Protein AF-A0AA88HGH3-F1 (afdb_monomer_lite)

Organism: Artemia franciscana (NCBI:txid6661)

Secondary structure (DSSP, 8-state):
-HHHHHHHHHHHHHHHHHHHHHHHHHHHHHHHHHHHHHHHHHHHHHHHHHHHHHHHHHHHHHHHHHHHHHHHHHHHHHHHHHH--------------THHHHHHHHHHHHHHHHHHHHHHHHHHHHHHHHHHHHHHHHHHHHHHHHHHHHHHHHHHHHHHHHTT--------------HHHHHHHHHHHHHHHHHHHHHHHHHHHHHHHHHHHHHHHHHHTT-------------------SHHHHHHHHHHHHHHHHHHHHHHHHHHHHHHHHHHHHHHHHHHHHHHHHHHHHHHHHHHHHHHHHHHHHHHHHHHHHHHHHHHHHHHHHHHHHHHHHHHHHHHHHHHHHHHHHHHH-

Structure (mmCIF, N/CA/C/O backbone):
data_AF-A0AA88HGH3-F1
#
_entry.id   AF-A0AA88HGH3-F1
#
loop_
_atom_site.group_PDB
_atom_site.id
_atom_site.type_symbol
_atom_site.label_atom_id
_atom_site.label_alt_id
_atom_site.label_comp_id
_atom_site.label_asym_id
_atom_site.label_entity_id
_atom_site.label_seq_id
_atom_site.pdbx_PDB_ins_code
_atom_site.Cartn_x
_atom_site.Cartn_y
_atom_site.Cartn_z
_atom_site.occupancy
_atom_site.B_iso_or_equiv
_atom_site.auth_seq_id
_atom_site.auth_comp_id
_atom_site.auth_asym_id
_atom_site.auth_atom_id
_atom_site.pdbx_PDB_model_num
ATOM 1 N N . MET A 1 1 ? 67.126 10.893 -28.748 1.00 54.34 1 MET A N 1
ATOM 2 C CA . MET A 1 1 ? 65.663 11.064 -28.894 1.00 54.34 1 MET A CA 1
ATOM 3 C C . MET A 1 1 ? 64.881 10.188 -27.914 1.00 54.34 1 MET A C 1
ATOM 5 O O . MET A 1 1 ? 64.062 10.739 -27.195 1.00 54.34 1 MET A O 1
ATOM 9 N N . LEU A 1 2 ? 65.251 8.915 -27.728 1.00 53.00 2 LEU A N 1
ATOM 10 C CA . LEU A 1 2 ? 64.599 7.964 -26.803 1.00 53.00 2 LEU A CA 1
ATOM 11 C C . LEU A 1 2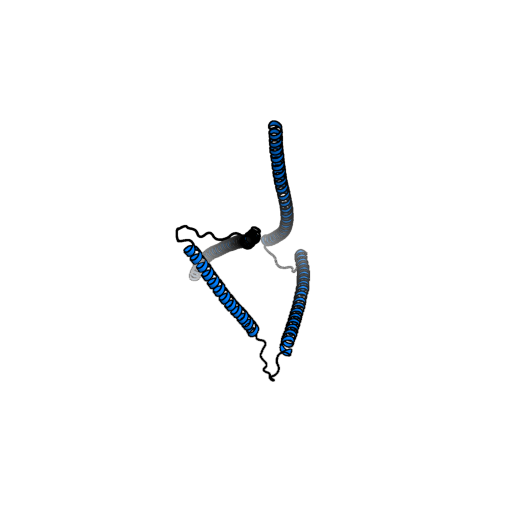 ? 64.383 8.443 -25.343 1.00 53.00 2 LEU A C 1
ATOM 13 O O . LEU A 1 2 ? 63.332 8.189 -24.767 1.00 53.00 2 LEU A O 1
ATOM 17 N N . ARG A 1 3 ? 65.318 9.192 -24.728 1.00 54.59 3 ARG A N 1
ATOM 18 C CA . ARG A 1 3 ? 65.113 9.735 -23.359 1.00 54.59 3 ARG A CA 1
ATOM 19 C C . ARG A 1 3 ? 64.040 10.829 -23.275 1.00 54.59 3 ARG A C 1
ATOM 21 O O . ARG A 1 3 ? 63.410 10.971 -22.234 1.00 54.59 3 ARG A O 1
ATOM 28 N N . LYS A 1 4 ? 63.833 11.610 -24.344 1.00 57.56 4 LYS A N 1
ATOM 29 C CA . LYS A 1 4 ? 62.786 12.648 -24.374 1.00 57.56 4 LYS A CA 1
ATOM 30 C C . LYS A 1 4 ? 61.399 12.027 -24.561 1.00 57.56 4 LYS A C 1
ATOM 32 O O . LYS A 1 4 ? 60.448 12.493 -23.947 1.00 57.56 4 LYS A O 1
ATOM 37 N N . GLU A 1 5 ? 61.302 10.948 -25.335 1.00 59.12 5 GLU A N 1
ATOM 38 C CA . GLU A 1 5 ? 60.056 10.188 -25.515 1.00 59.12 5 GLU A CA 1
ATOM 39 C C . GLU A 1 5 ? 59.654 9.436 -24.239 1.00 59.12 5 GLU A C 1
ATOM 41 O O . GLU A 1 5 ? 58.496 9.511 -23.837 1.00 59.12 5 GLU A O 1
ATOM 46 N N . GLY A 1 6 ? 60.610 8.814 -23.537 1.00 62.78 6 GLY A N 1
ATOM 47 C CA . GLY A 1 6 ? 60.357 8.168 -22.243 1.00 62.78 6 GLY A CA 1
ATOM 48 C C . GLY A 1 6 ? 59.871 9.138 -21.157 1.00 62.78 6 GLY A C 1
ATOM 49 O O . GLY A 1 6 ? 58.917 8.831 -20.446 1.00 62.78 6 GLY A O 1
ATOM 50 N N . ASN A 1 7 ? 60.454 10.341 -21.076 1.00 61.88 7 ASN A N 1
ATOM 51 C CA . ASN A 1 7 ? 60.003 11.372 -20.132 1.00 61.88 7 ASN A CA 1
ATOM 52 C C . ASN A 1 7 ? 58.615 11.936 -20.481 1.00 61.88 7 ASN A C 1
ATOM 54 O O . ASN A 1 7 ? 57.826 12.211 -19.580 1.00 61.88 7 ASN A O 1
ATOM 58 N N . ASN A 1 8 ? 58.283 12.079 -21.768 1.00 66.50 8 ASN A N 1
ATOM 59 C CA . ASN A 1 8 ? 56.942 12.497 -22.185 1.00 66.50 8 ASN A CA 1
ATOM 60 C C . ASN A 1 8 ? 55.885 11.424 -21.896 1.00 66.50 8 ASN A C 1
ATOM 62 O O . ASN A 1 8 ? 54.777 11.764 -21.485 1.00 66.50 8 ASN A O 1
ATOM 66 N N . ALA A 1 9 ? 56.216 10.142 -22.072 1.00 67.75 9 ALA A N 1
ATOM 67 C CA . ALA A 1 9 ? 55.319 9.040 -21.740 1.00 67.75 9 ALA A CA 1
ATOM 68 C C . ALA A 1 9 ? 55.066 8.944 -20.226 1.00 67.75 9 ALA A C 1
ATOM 70 O O . ALA A 1 9 ? 53.912 8.826 -19.820 1.00 67.75 9 ALA A O 1
ATOM 71 N N . LEU A 1 10 ? 56.109 9.075 -19.393 1.00 68.00 10 LEU A N 1
ATOM 72 C CA . LEU A 1 10 ? 55.963 9.102 -17.931 1.00 68.00 10 LEU A CA 1
ATOM 73 C C . LEU A 1 10 ? 55.082 10.272 -17.469 1.00 68.00 10 LEU A C 1
ATOM 75 O O . LEU A 1 10 ? 54.116 10.059 -16.742 1.00 68.00 10 LEU A O 1
ATOM 79 N N . ASN A 1 11 ? 55.348 11.486 -17.966 1.00 73.31 11 ASN A N 1
ATOM 80 C CA . ASN A 1 11 ? 54.539 12.662 -17.637 1.00 73.31 11 ASN A CA 1
ATOM 81 C C . ASN A 1 11 ? 53.078 12.500 -18.073 1.00 73.31 11 ASN A C 1
ATOM 83 O O . ASN A 1 11 ? 52.173 12.921 -17.362 1.00 73.31 11 ASN A O 1
ATOM 87 N N . ASN A 1 12 ? 52.822 11.878 -19.225 1.00 78.25 12 ASN A N 1
ATOM 88 C CA . ASN A 1 12 ? 51.460 11.635 -19.695 1.00 78.25 12 ASN A CA 1
ATOM 89 C C . ASN A 1 12 ? 50.739 10.595 -18.818 1.00 78.25 12 ASN A C 1
ATOM 91 O O . ASN A 1 12 ? 49.577 10.784 -18.465 1.00 78.25 12 ASN A O 1
ATOM 95 N N . ILE A 1 13 ? 51.436 9.537 -18.392 1.00 77.69 13 ILE A N 1
ATOM 96 C CA . ILE A 1 13 ? 50.899 8.538 -17.459 1.00 77.69 13 ILE A CA 1
ATOM 97 C C . ILE A 1 13 ? 50.539 9.185 -16.116 1.00 77.69 13 ILE A C 1
ATOM 99 O O . ILE A 1 13 ? 49.442 8.952 -15.610 1.00 77.69 13 ILE A O 1
ATOM 103 N N . ASP A 1 14 ? 51.407 10.025 -15.555 1.00 81.62 14 ASP A N 1
ATOM 104 C CA . ASP A 1 14 ? 51.139 10.683 -14.273 1.00 81.62 14 ASP A 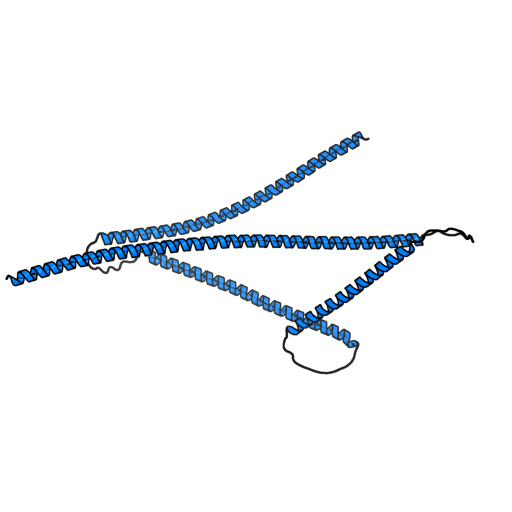CA 1
ATOM 105 C C . ASP A 1 14 ? 50.027 11.735 -14.386 1.00 81.62 14 ASP A C 1
ATOM 107 O O . ASP A 1 14 ? 49.144 11.794 -13.530 1.00 81.62 14 ASP A O 1
ATOM 111 N N . VAL A 1 15 ? 49.961 12.476 -15.496 1.00 86.12 15 VAL A N 1
ATOM 112 C CA . VAL A 1 15 ? 48.833 13.372 -15.799 1.00 86.12 15 VAL A CA 1
ATOM 113 C C . VAL A 1 15 ? 47.518 12.595 -15.937 1.00 86.12 15 VAL A C 1
ATOM 115 O O . VAL A 1 15 ? 46.489 13.044 -15.430 1.00 86.12 15 VAL A O 1
ATOM 118 N N . ASN A 1 16 ? 47.518 11.425 -16.579 1.00 87.62 16 ASN A N 1
ATOM 119 C CA . ASN A 1 16 ? 46.315 10.598 -16.719 1.00 87.62 16 ASN A CA 1
ATOM 120 C C . ASN A 1 16 ? 45.871 9.989 -15.383 1.00 87.62 16 ASN A C 1
ATOM 122 O O . ASN A 1 16 ? 44.673 9.962 -15.103 1.00 87.62 16 ASN A O 1
ATOM 126 N N . LYS A 1 17 ? 46.810 9.580 -14.519 1.00 89.81 17 LYS A N 1
ATOM 127 C CA . LYS A 1 17 ? 46.499 9.150 -13.145 1.00 89.81 17 LYS A CA 1
ATOM 128 C C . LYS A 1 17 ? 45.866 10.279 -12.335 1.00 89.81 17 LYS A C 1
ATOM 130 O O . LYS A 1 17 ? 44.842 10.058 -11.697 1.00 89.81 17 LYS A O 1
ATOM 135 N N . VAL A 1 18 ? 46.421 11.493 -12.403 1.00 90.56 18 VAL A N 1
ATOM 136 C CA . VAL A 1 18 ? 45.858 12.672 -11.723 1.00 90.56 18 VAL A CA 1
ATOM 137 C C . VAL A 1 18 ? 44.453 12.984 -12.240 1.00 90.56 18 VAL A C 1
ATOM 139 O O . VAL A 1 18 ? 43.549 13.215 -11.442 1.00 90.56 18 VAL A O 1
ATOM 142 N N . LYS A 1 19 ? 44.224 12.922 -13.556 1.00 92.12 19 LYS A N 1
ATOM 143 C CA . LYS A 1 19 ? 42.886 13.110 -14.143 1.00 92.12 19 LYS A CA 1
ATOM 144 C C . LYS A 1 19 ? 41.885 12.056 -13.670 1.00 92.12 19 LYS A C 1
ATOM 146 O O . LYS A 1 19 ? 40.772 12.420 -13.301 1.00 92.12 19 LYS A O 1
ATOM 151 N N . SER A 1 20 ? 42.275 10.780 -13.652 1.00 92.31 20 SER A N 1
ATOM 152 C CA . SER A 1 20 ? 41.433 9.696 -13.129 1.00 92.31 20 SER A CA 1
ATOM 153 C C . SER A 1 20 ? 41.099 9.917 -11.652 1.00 92.31 20 SER A C 1
ATOM 155 O O . SER A 1 20 ? 39.939 9.804 -11.266 1.00 92.31 20 SER A O 1
ATOM 157 N N . HIS A 1 21 ? 42.075 10.334 -10.842 1.00 91.75 21 HIS A N 1
ATOM 158 C CA . HIS A 1 21 ? 41.854 10.626 -9.428 1.00 91.75 21 HIS A CA 1
ATOM 159 C C . HIS A 1 21 ? 40.903 11.817 -9.220 1.00 91.75 21 HIS A C 1
ATOM 161 O O . HIS A 1 21 ? 39.980 11.735 -8.416 1.00 91.75 21 HIS A O 1
ATOM 167 N N . ILE A 1 22 ? 41.063 12.895 -9.999 1.00 93.25 22 ILE A N 1
ATOM 168 C CA . ILE A 1 22 ? 40.144 14.046 -9.994 1.00 93.25 22 ILE A CA 1
ATOM 169 C C . ILE A 1 22 ? 38.727 13.619 -10.394 1.00 93.25 22 ILE A C 1
ATOM 171 O O . ILE A 1 22 ? 37.759 14.094 -9.805 1.00 93.25 22 ILE A O 1
ATOM 175 N N . MET A 1 23 ? 38.588 12.730 -11.381 1.00 94.25 23 MET A N 1
ATOM 176 C CA . MET A 1 23 ? 37.286 12.222 -11.815 1.00 94.25 23 MET A CA 1
ATOM 177 C C . MET A 1 23 ? 36.597 11.420 -10.706 1.00 94.25 23 MET A C 1
ATOM 179 O O . MET A 1 23 ? 35.433 11.676 -10.419 1.00 94.25 23 MET A O 1
ATOM 183 N N . HIS A 1 24 ? 37.316 10.513 -10.037 1.00 95.62 24 HIS A N 1
ATOM 184 C CA . HIS A 1 24 ? 36.759 9.734 -8.926 1.00 95.62 24 HIS A CA 1
ATOM 185 C C . HIS A 1 24 ? 36.408 10.612 -7.719 1.00 95.62 24 HIS A C 1
ATOM 187 O O . HIS A 1 24 ? 35.365 10.413 -7.111 1.00 95.62 24 HIS A O 1
ATOM 193 N N . LEU A 1 25 ? 37.226 11.621 -7.397 1.00 94.94 25 LEU A N 1
ATOM 194 C CA . LEU A 1 25 ? 36.914 12.578 -6.329 1.00 94.94 25 LEU A CA 1
ATOM 195 C C . LEU A 1 25 ? 35.675 13.419 -6.649 1.00 94.94 25 LEU A C 1
ATOM 197 O O . LEU A 1 25 ? 34.875 13.684 -5.760 1.00 94.94 25 LEU A O 1
ATOM 201 N N . ARG A 1 26 ? 35.490 13.823 -7.913 1.00 95.62 26 ARG A N 1
ATOM 202 C CA . ARG A 1 26 ? 34.264 14.508 -8.350 1.00 95.62 26 ARG A CA 1
ATOM 203 C C . ARG A 1 26 ? 33.042 13.606 -8.247 1.00 95.62 26 ARG A C 1
ATOM 205 O O . ARG A 1 26 ? 32.006 14.081 -7.807 1.00 95.62 26 ARG A O 1
ATOM 212 N N . GLN A 1 27 ? 33.178 12.336 -8.622 1.00 95.31 27 GLN A N 1
ATOM 213 C CA . GLN A 1 27 ? 32.107 11.353 -8.489 1.00 95.31 27 GLN A CA 1
ATOM 214 C C . GLN A 1 27 ? 31.731 11.141 -7.016 1.00 95.31 27 GLN A C 1
ATOM 216 O O . GLN A 1 27 ? 30.563 11.255 -6.671 1.00 95.31 27 GLN A O 1
ATOM 221 N N . ALA A 1 28 ? 32.716 10.943 -6.136 1.00 94.06 28 ALA A N 1
ATOM 222 C CA . ALA A 1 28 ? 32.482 10.801 -4.700 1.00 94.06 28 ALA A CA 1
ATOM 223 C C . ALA A 1 28 ? 31.858 12.064 -4.078 1.00 94.06 28 ALA A C 1
ATOM 225 O O . ALA A 1 28 ? 30.975 11.961 -3.234 1.00 94.06 28 ALA A O 1
ATOM 226 N N . LEU A 1 29 ? 32.280 13.260 -4.511 1.00 96.25 29 LEU A N 1
ATOM 227 C CA . LEU A 1 29 ? 31.673 14.522 -4.078 1.00 96.25 29 LEU A CA 1
ATOM 228 C C . LEU A 1 29 ? 30.219 14.642 -4.552 1.00 96.25 29 LEU A C 1
ATOM 230 O O . LEU A 1 29 ? 29.374 15.108 -3.798 1.00 96.25 29 LEU A O 1
ATOM 234 N N . GLN A 1 30 ? 29.927 14.236 -5.789 1.00 96.62 30 GLN A N 1
ATOM 235 C CA . GLN A 1 30 ? 28.570 14.245 -6.329 1.00 96.62 30 GLN A CA 1
ATOM 236 C C . GLN A 1 30 ? 27.666 13.282 -5.550 1.00 96.62 30 GLN A C 1
ATOM 238 O O . GLN A 1 30 ? 26.587 13.673 -5.120 1.00 96.62 30 GLN A O 1
ATOM 243 N N . GLU A 1 31 ? 28.141 12.063 -5.291 1.00 95.44 31 GLU A N 1
ATOM 244 C CA . GLU A 1 31 ? 27.433 11.076 -4.469 1.00 95.44 31 GLU A CA 1
ATOM 245 C C . GLU A 1 31 ? 27.186 11.594 -3.044 1.00 95.44 31 GLU A C 1
ATOM 247 O O . GLU A 1 31 ? 26.088 11.438 -2.510 1.00 95.44 31 GLU A O 1
ATOM 252 N N . GLU A 1 32 ? 28.167 12.270 -2.435 1.00 94.69 32 GLU A N 1
ATOM 253 C CA . GLU A 1 32 ? 28.004 12.900 -1.120 1.00 94.69 32 GLU A CA 1
ATOM 254 C C . GLU A 1 32 ? 26.974 14.042 -1.154 1.00 94.69 32 GLU A C 1
ATOM 256 O O . GLU A 1 32 ? 26.155 14.168 -0.242 1.00 94.69 32 GLU A O 1
ATOM 261 N N . GLN A 1 33 ? 26.972 14.859 -2.211 1.00 95.25 33 GLN A N 1
ATOM 262 C CA . GLN A 1 33 ? 25.996 15.934 -2.397 1.00 95.25 33 GLN A CA 1
ATOM 263 C C . GLN A 1 33 ? 24.574 15.394 -2.565 1.00 95.25 33 GLN A C 1
ATOM 265 O O . GLN A 1 33 ? 23.649 15.909 -1.930 1.00 95.25 33 GLN A O 1
ATOM 270 N N . ASP A 1 34 ? 24.401 14.345 -3.366 1.00 95.50 34 ASP A N 1
ATOM 271 C CA . ASP A 1 34 ? 23.106 13.706 -3.598 1.00 95.50 34 ASP A CA 1
ATOM 272 C C . ASP A 1 34 ? 22.591 13.029 -2.318 1.00 95.50 34 ASP A C 1
ATOM 274 O O . ASP A 1 34 ? 21.429 13.208 -1.938 1.00 95.50 34 ASP A O 1
ATOM 278 N N . LEU A 1 35 ? 23.474 12.354 -1.573 1.00 97.00 35 LEU A N 1
ATOM 279 C CA . LEU A 1 35 ? 23.150 11.786 -0.264 1.00 97.00 35 LEU A CA 1
ATOM 280 C C . LEU A 1 35 ? 22.779 12.873 0.754 1.00 97.00 35 LEU A C 1
ATOM 282 O O . LEU A 1 35 ? 21.794 12.735 1.480 1.00 97.00 35 LEU A O 1
ATOM 286 N N . SER A 1 36 ? 23.532 13.975 0.800 1.00 94.19 36 SER A N 1
ATOM 287 C CA . SER A 1 36 ? 23.258 15.116 1.682 1.00 94.19 36 SER A CA 1
ATOM 288 C C . SER A 1 36 ? 21.894 15.739 1.384 1.00 94.19 36 SER A C 1
ATOM 290 O O . SER A 1 36 ? 21.153 16.098 2.304 1.00 94.19 36 SER A O 1
ATOM 292 N N . LYS A 1 37 ? 21.527 15.835 0.102 1.00 95.88 37 LYS A N 1
ATOM 293 C CA . LYS A 1 37 ? 20.215 16.320 -0.324 1.00 95.88 37 LYS A CA 1
ATOM 294 C C . LYS A 1 37 ? 19.097 15.373 0.115 1.00 95.88 37 LYS A C 1
ATOM 296 O O . LYS A 1 37 ? 18.155 15.830 0.757 1.00 95.88 37 LYS A O 1
ATOM 301 N N . SER A 1 38 ? 19.244 14.071 -0.134 1.00 94.25 38 SER A N 1
ATOM 302 C CA . SER A 1 38 ? 18.270 13.058 0.294 1.00 94.25 38 SER A CA 1
ATOM 303 C C . SER A 1 38 ? 18.087 13.035 1.819 1.00 94.25 38 SER A C 1
ATOM 305 O O . SER A 1 38 ? 16.964 12.979 2.321 1.00 94.25 38 SER A O 1
ATOM 307 N N . LEU A 1 39 ? 19.177 13.165 2.585 1.00 93.00 39 LEU A N 1
ATOM 308 C CA . LEU A 1 39 ? 19.115 13.259 4.045 1.00 93.00 39 LEU A CA 1
ATOM 309 C C . LEU A 1 39 ? 18.364 14.508 4.515 1.00 93.00 39 LEU A C 1
ATOM 311 O O . LEU A 1 39 ? 17.586 14.417 5.463 1.00 93.00 39 LEU A O 1
ATOM 315 N N . LYS A 1 40 ? 18.562 15.661 3.866 1.00 96.25 40 LYS A N 1
ATOM 316 C CA . LYS A 1 40 ? 17.818 16.889 4.190 1.00 96.25 40 LYS A CA 1
ATOM 317 C C . LYS A 1 40 ? 16.323 16.733 3.928 1.00 96.25 40 LYS A C 1
ATOM 319 O O . LYS A 1 40 ? 15.535 17.097 4.794 1.00 96.25 40 LYS A O 1
ATOM 324 N N . GLU A 1 41 ? 15.948 16.152 2.792 1.00 96.00 41 GLU A N 1
ATOM 325 C CA . GLU A 1 41 ? 14.546 15.879 2.450 1.00 96.00 41 GLU A CA 1
ATOM 326 C C . GLU A 1 41 ? 13.900 14.940 3.486 1.00 96.00 41 GLU A C 1
ATOM 328 O O . GLU A 1 41 ? 12.858 15.266 4.053 1.00 96.00 41 GLU A O 1
ATOM 333 N N . ASN A 1 42 ? 14.570 13.843 3.857 1.00 93.94 42 ASN A N 1
ATOM 334 C CA . ASN A 1 42 ? 14.081 12.930 4.897 1.00 93.94 42 ASN A CA 1
ATOM 335 C C . ASN A 1 42 ? 13.958 13.626 6.269 1.00 93.94 42 ASN A C 1
ATOM 337 O O . ASN A 1 42 ? 12.987 13.422 6.995 1.00 93.94 42 ASN A O 1
ATOM 341 N N . VAL A 1 43 ? 14.904 14.497 6.638 1.00 93.56 43 VAL A N 1
ATOM 342 C CA . VAL A 1 43 ? 14.802 15.299 7.871 1.00 93.56 43 VAL A CA 1
ATOM 343 C C . VAL A 1 43 ? 13.579 16.221 7.832 1.00 93.56 43 VAL A C 1
ATOM 345 O O . VAL A 1 43 ? 12.863 16.323 8.831 1.00 93.56 43 VAL A O 1
ATOM 348 N N . GLU A 1 44 ? 13.297 16.873 6.704 1.00 96.50 44 GLU A N 1
ATOM 349 C CA . GLU A 1 44 ? 12.098 17.702 6.541 1.00 96.50 44 GLU A CA 1
ATOM 350 C C . GLU A 1 44 ? 10.807 16.882 6.658 1.00 96.50 44 GLU A C 1
ATOM 352 O O . GLU A 1 44 ? 9.897 17.280 7.392 1.00 96.50 44 GLU A O 1
ATOM 357 N N . GLU A 1 45 ? 10.740 15.708 6.032 1.00 94.00 45 GLU A N 1
ATOM 358 C CA . GLU A 1 45 ? 9.598 14.796 6.150 1.00 94.00 45 GLU A CA 1
ATOM 359 C C . GLU A 1 45 ? 9.367 14.340 7.595 1.00 94.00 45 GLU A C 1
ATOM 361 O O . GLU A 1 45 ? 8.242 14.400 8.107 1.00 94.00 45 GLU A O 1
ATOM 366 N N . LYS A 1 46 ? 10.431 13.936 8.302 1.00 93.38 46 LYS A N 1
ATOM 367 C CA . LYS A 1 46 ? 10.346 13.551 9.719 1.00 93.38 46 LYS A CA 1
ATOM 368 C C . LYS A 1 46 ? 9.901 14.721 10.590 1.00 93.38 46 LYS A C 1
ATOM 370 O O . LYS A 1 46 ? 9.060 14.528 11.466 1.00 93.38 46 LYS A O 1
ATOM 375 N N . ASN A 1 47 ? 10.377 15.936 10.319 1.00 95.25 47 ASN A N 1
ATOM 376 C CA . ASN A 1 47 ? 9.922 17.139 11.017 1.00 95.25 47 ASN A CA 1
ATOM 377 C C . ASN A 1 47 ? 8.423 17.401 10.803 1.00 95.25 47 ASN A C 1
ATOM 379 O O . ASN A 1 47 ? 7.727 17.787 11.743 1.00 95.25 47 ASN A O 1
ATOM 383 N N . GLN A 1 48 ? 7.895 17.172 9.599 1.00 92.25 48 GLN A N 1
ATOM 384 C CA . GLN A 1 48 ? 6.456 17.278 9.344 1.00 92.25 48 GLN A CA 1
ATOM 385 C C . GLN A 1 48 ? 5.659 16.193 10.076 1.00 92.25 48 GLN A C 1
ATOM 387 O O . GLN A 1 48 ? 4.589 16.478 10.614 1.00 92.25 48 GLN A O 1
ATOM 392 N N . MET A 1 49 ? 6.175 14.962 10.121 1.00 93.56 49 MET A N 1
ATOM 393 C CA . MET A 1 49 ? 5.538 13.864 10.850 1.00 93.56 49 MET A CA 1
ATOM 394 C C . MET A 1 49 ? 5.485 14.145 12.357 1.00 93.56 49 MET A C 1
ATOM 396 O O . MET A 1 49 ? 4.436 13.976 12.972 1.00 93.56 49 MET A O 1
ATOM 400 N N . ILE A 1 50 ? 6.577 14.649 12.940 1.00 93.44 50 ILE A N 1
ATOM 401 C CA . ILE A 1 50 ? 6.630 15.048 14.354 1.00 93.44 50 ILE A CA 1
ATOM 402 C C . ILE A 1 50 ? 5.563 16.104 14.659 1.00 93.44 50 ILE A C 1
ATOM 404 O O . ILE A 1 50 ? 4.860 15.986 15.658 1.00 93.44 50 ILE A O 1
ATOM 408 N N . ARG A 1 51 ? 5.382 17.106 13.787 1.00 95.81 51 ARG A N 1
ATOM 409 C CA . ARG A 1 51 ? 4.339 18.131 13.976 1.00 95.81 51 ARG A CA 1
ATOM 410 C C . ARG A 1 51 ? 2.928 17.540 13.968 1.00 95.81 51 ARG A C 1
ATOM 412 O O . ARG A 1 51 ? 2.104 17.980 14.761 1.00 95.81 51 ARG A O 1
ATOM 419 N N . ARG A 1 52 ? 2.655 16.550 13.111 1.00 92.38 52 ARG A N 1
ATOM 420 C CA . ARG A 1 52 ? 1.360 15.849 13.082 1.00 92.38 52 ARG A CA 1
ATOM 421 C C . ARG A 1 52 ? 1.119 15.054 14.365 1.00 92.38 52 ARG A C 1
ATOM 423 O O . ARG A 1 52 ? 0.086 15.234 14.997 1.00 92.38 52 ARG A O 1
ATOM 430 N N . ILE A 1 53 ? 2.102 14.262 14.798 1.00 88.69 53 ILE A N 1
ATOM 431 C CA . ILE A 1 53 ? 2.009 13.484 16.045 1.00 88.69 53 ILE A CA 1
ATOM 432 C C . ILE A 1 53 ? 1.830 14.409 17.255 1.00 88.69 53 ILE A C 1
ATOM 434 O O . ILE A 1 53 ? 1.038 14.109 18.141 1.00 88.69 53 ILE A O 1
ATOM 438 N N . GLN A 1 54 ? 2.517 15.554 17.289 1.00 90.25 54 GLN A N 1
ATOM 439 C CA . GLN A 1 54 ? 2.353 16.537 18.360 1.00 90.25 54 GLN A CA 1
ATOM 440 C C . GLN A 1 54 ? 0.911 17.062 18.429 1.00 90.25 54 GLN A C 1
ATOM 442 O O . GLN A 1 54 ? 0.344 17.133 19.513 1.00 90.25 54 GLN A O 1
ATOM 447 N N . GLN A 1 55 ? 0.293 17.366 17.284 1.00 91.75 55 GLN A N 1
ATOM 448 C CA . GLN A 1 55 ? -1.108 17.801 17.236 1.00 91.75 55 GLN A CA 1
ATOM 449 C C . GLN A 1 55 ? -2.073 16.708 17.718 1.00 91.75 55 GLN A C 1
ATOM 451 O O . GLN A 1 55 ? -3.021 17.001 18.447 1.00 91.75 55 GLN A O 1
ATOM 456 N N . GLU A 1 56 ? -1.831 15.449 17.347 1.00 91.25 56 GLU A N 1
ATOM 457 C CA . GLU A 1 56 ? -2.615 14.310 17.839 1.00 91.25 56 GLU A CA 1
ATOM 458 C C . GLU A 1 56 ? -2.451 14.125 19.351 1.00 91.25 56 GLU A C 1
ATOM 460 O O . GLU A 1 56 ? -3.439 13.935 20.062 1.00 91.25 56 GLU A O 1
ATOM 465 N N . MET A 1 57 ? -1.224 14.244 19.862 1.00 92.06 57 MET A N 1
ATOM 466 C CA . MET A 1 57 ? -0.936 14.176 21.292 1.00 92.06 57 MET A CA 1
ATOM 467 C C . MET A 1 57 ? -1.641 15.298 22.057 1.00 92.06 57 MET A C 1
ATOM 469 O O . MET A 1 57 ? -2.284 15.016 23.065 1.00 92.06 57 MET A O 1
ATOM 473 N N . ASP A 1 58 ? -1.590 16.538 21.566 1.00 91.06 58 ASP A N 1
ATOM 474 C CA . ASP A 1 58 ? -2.271 17.680 22.185 1.00 91.06 58 ASP A CA 1
ATOM 475 C C . ASP A 1 58 ? -3.801 17.467 22.204 1.00 91.06 58 ASP A C 1
ATOM 477 O O . ASP A 1 58 ? -4.465 17.732 23.211 1.00 91.06 58 ASP A O 1
ATOM 481 N N . SER A 1 59 ? -4.367 16.906 21.127 1.00 91.06 59 SER A N 1
ATOM 482 C CA . SER A 1 59 ? -5.794 16.556 21.038 1.00 91.06 59 SER A CA 1
ATOM 483 C C . SER A 1 59 ? -6.195 15.457 22.032 1.00 91.06 59 SER A C 1
ATOM 485 O O . SER A 1 59 ? -7.196 15.580 22.747 1.00 91.06 59 SER A O 1
ATOM 487 N N . LEU A 1 60 ? -5.398 14.389 22.124 1.00 88.19 60 LEU A N 1
ATOM 488 C CA . LEU A 1 60 ? -5.622 13.305 23.080 1.00 88.19 60 LEU A CA 1
ATOM 489 C C . LEU A 1 60 ? -5.441 13.780 24.523 1.00 88.19 60 LEU A C 1
ATOM 491 O O . LEU A 1 60 ? -6.234 13.414 25.391 1.00 88.19 60 LEU A O 1
ATOM 495 N N . GLN A 1 61 ? -4.446 14.629 24.784 1.00 89.69 61 GLN A N 1
ATOM 496 C CA . GLN A 1 61 ? -4.215 15.227 26.094 1.00 89.69 61 GLN A CA 1
ATOM 497 C C . GLN A 1 61 ? -5.422 16.059 26.529 1.00 89.69 61 GLN A C 1
ATOM 499 O O . GLN A 1 61 ? -5.876 15.923 27.665 1.00 89.69 61 GLN A O 1
ATOM 504 N N . PHE A 1 62 ? -5.990 16.858 25.625 1.00 92.12 62 PHE A N 1
ATOM 505 C CA . PHE A 1 62 ? -7.204 17.620 25.899 1.00 92.12 62 PHE A CA 1
ATOM 506 C C . PHE A 1 62 ? -8.393 16.708 26.239 1.00 92.12 62 PHE A C 1
ATOM 508 O O . PHE A 1 62 ? -9.060 16.914 27.255 1.00 92.12 62 PHE A O 1
ATOM 515 N N . ARG A 1 63 ? -8.621 15.642 25.461 1.00 91.81 63 ARG A N 1
ATOM 516 C CA . ARG A 1 63 ? -9.690 14.666 25.736 1.00 91.81 63 ARG A CA 1
ATOM 517 C C . ARG A 1 63 ? -9.498 13.963 27.081 1.00 91.81 63 ARG A C 1
ATOM 519 O O . ARG A 1 63 ? -10.449 13.825 27.848 1.00 91.81 63 ARG A O 1
ATOM 526 N N . ASN A 1 64 ? -8.272 13.557 27.395 1.00 89.31 64 ASN A N 1
ATOM 527 C CA . ASN A 1 64 ? -7.952 12.926 28.673 1.00 89.31 64 ASN A CA 1
ATOM 528 C C . ASN A 1 64 ? -8.170 13.882 29.850 1.00 89.31 64 ASN A C 1
ATOM 530 O O . ASN A 1 64 ? -8.724 13.468 30.865 1.00 89.31 64 ASN A O 1
ATOM 534 N N . GLN A 1 65 ? -7.813 15.164 29.713 1.00 89.25 65 GLN A N 1
ATOM 535 C CA . GLN A 1 65 ? -8.109 16.179 30.730 1.00 89.25 65 GLN A CA 1
ATOM 536 C C . GLN A 1 65 ? -9.618 16.359 30.946 1.00 89.25 65 GLN A C 1
ATOM 538 O O . GLN A 1 65 ? -10.061 16.503 32.085 1.00 89.25 65 GLN A O 1
ATOM 543 N N . GLN A 1 66 ? -10.426 16.325 29.883 1.00 88.56 66 GLN A N 1
ATOM 544 C CA . GLN A 1 66 ? -11.885 16.385 30.012 1.00 88.56 66 GLN A CA 1
ATOM 545 C C . GLN A 1 66 ? -12.455 15.158 30.729 1.00 88.56 66 GLN A C 1
ATOM 547 O O . GLN A 1 66 ? -13.261 15.302 31.649 1.00 88.56 66 GLN A O 1
ATOM 552 N N . LEU A 1 67 ? -12.022 13.956 30.338 1.00 88.25 67 LEU A N 1
ATOM 553 C CA . LEU A 1 67 ? -12.445 12.712 30.982 1.00 88.25 67 LEU A CA 1
ATOM 554 C C . LEU A 1 67 ? -12.060 12.695 32.461 1.00 88.25 67 LEU A C 1
ATOM 556 O O . LEU A 1 67 ? -12.888 12.336 33.291 1.00 88.25 67 LEU A O 1
ATOM 560 N N . MET A 1 68 ? -10.849 13.146 32.796 1.00 88.62 68 MET A N 1
ATOM 561 C CA . MET A 1 68 ? -10.385 13.280 34.176 1.00 88.62 68 MET A CA 1
ATOM 562 C C . MET A 1 68 ? -11.320 14.179 34.989 1.00 88.62 68 MET A C 1
ATOM 564 O O . MET A 1 68 ? -11.841 13.734 36.006 1.00 88.62 68 MET A O 1
ATOM 568 N N . LYS A 1 69 ? -11.638 15.381 34.492 1.00 93.00 69 LYS A N 1
ATOM 569 C CA . LYS A 1 69 ? -12.589 16.290 35.157 1.00 93.00 69 LYS A CA 1
ATOM 570 C C . LYS A 1 69 ? -13.981 15.676 35.319 1.00 93.00 69 LYS A C 1
ATOM 572 O O . LYS A 1 69 ? -14.627 15.870 36.345 1.00 93.00 69 LYS A O 1
ATOM 577 N N . ARG A 1 70 ? -14.461 14.924 34.322 1.00 92.81 70 ARG A N 1
ATOM 578 C CA . ARG A 1 70 ? -15.759 14.234 34.404 1.00 92.81 70 ARG A CA 1
ATOM 579 C C . ARG A 1 70 ? -15.744 13.117 35.446 1.00 92.81 70 ARG A C 1
ATOM 581 O O . ARG A 1 70 ? -16.715 12.968 36.181 1.00 92.81 70 ARG A O 1
ATOM 588 N N . VAL A 1 71 ? -14.659 12.351 35.522 1.00 88.12 71 VAL A N 1
ATOM 589 C CA . VAL A 1 71 ? -14.474 11.312 36.541 1.00 88.12 71 VAL A CA 1
ATOM 590 C C . VAL A 1 71 ? -14.393 11.935 37.933 1.00 88.12 71 VAL A C 1
ATOM 592 O O . VAL A 1 71 ? -15.094 11.468 38.823 1.00 88.12 71 VAL A O 1
ATOM 595 N N . GLU A 1 72 ? -13.626 13.012 38.113 1.00 86.56 72 GLU A N 1
ATOM 596 C CA . GLU A 1 72 ? -13.552 13.758 39.378 1.00 86.56 72 GLU A CA 1
ATOM 597 C C . GLU A 1 72 ? -14.934 14.249 39.826 1.00 86.56 72 GLU A C 1
ATOM 599 O O . GLU A 1 72 ? -15.308 14.092 40.989 1.00 86.56 72 GLU A O 1
ATOM 604 N N . PHE A 1 73 ? -15.727 14.786 38.896 1.00 89.25 73 PHE A N 1
ATOM 605 C CA . PHE A 1 73 ? -17.092 15.218 39.181 1.00 89.25 73 PHE A CA 1
ATOM 606 C C . PHE A 1 73 ? -17.993 14.051 39.614 1.00 89.25 73 PHE A C 1
ATOM 608 O O . PHE A 1 73 ? -18.639 14.130 40.657 1.00 89.25 73 PHE A O 1
ATOM 615 N N . LEU A 1 74 ? -18.004 12.951 38.853 1.00 85.94 74 LEU A N 1
ATOM 616 C CA . LEU A 1 74 ? -18.813 11.767 39.169 1.00 85.94 74 LEU A CA 1
ATOM 617 C C . LEU A 1 74 ? -18.401 11.128 40.501 1.00 85.94 74 LEU A C 1
ATOM 619 O O . LEU A 1 74 ? -19.252 10.681 41.266 1.00 85.94 74 LEU A O 1
ATOM 623 N N . GLN A 1 75 ? -17.103 11.112 40.805 1.00 80.19 75 GLN A N 1
ATOM 624 C CA . GLN A 1 75 ? -16.591 10.659 42.096 1.00 80.19 75 GLN A CA 1
ATOM 625 C C . GLN A 1 75 ? -17.071 11.562 43.237 1.00 80.19 75 GLN A C 1
ATOM 627 O O . GLN A 1 75 ? -17.470 11.048 44.279 1.00 80.19 75 GLN A O 1
ATOM 632 N N . ALA A 1 76 ? -17.086 12.885 43.045 1.00 83.00 76 ALA A N 1
ATOM 633 C CA . ALA A 1 76 ? -17.601 13.829 44.036 1.00 83.00 76 ALA A CA 1
ATOM 634 C C . ALA A 1 76 ? -19.117 13.682 44.269 1.00 83.00 76 ALA A C 1
ATOM 636 O O . ALA A 1 76 ? -19.582 13.850 45.397 1.00 83.00 76 ALA A O 1
ATOM 637 N N . GLU A 1 77 ? -19.886 13.354 43.229 1.00 85.88 77 GLU A N 1
ATOM 638 C CA . GLU A 1 77 ? -21.327 13.087 43.315 1.00 85.88 77 GLU A CA 1
ATOM 639 C C . GLU A 1 77 ? -21.609 11.778 44.074 1.00 85.88 77 GLU A C 1
ATOM 641 O O . GLU A 1 77 ? -22.344 11.781 45.062 1.00 85.88 77 GLU A O 1
ATOM 646 N N . LEU A 1 78 ? -20.896 10.697 43.738 1.00 75.06 78 LEU A N 1
ATOM 647 C CA . LEU A 1 78 ? -20.931 9.430 44.483 1.00 75.06 78 LEU A CA 1
ATOM 648 C C . LEU A 1 78 ? -20.527 9.592 45.960 1.00 75.06 78 LEU A C 1
ATOM 650 O O . LEU A 1 78 ? -21.095 8.945 46.842 1.00 75.06 78 LEU A O 1
ATOM 654 N N . PHE A 1 79 ? -19.565 10.465 46.268 1.00 73.94 79 PHE A N 1
ATOM 655 C CA . PHE A 1 79 ? -19.158 10.733 47.653 1.00 73.94 79 PHE A CA 1
ATOM 656 C C . PHE A 1 79 ? -20.230 11.484 48.461 1.00 73.94 79 PHE A C 1
ATOM 658 O O . PHE A 1 79 ? -20.305 11.333 49.682 1.00 73.94 79 PHE A O 1
ATOM 665 N N . LYS A 1 80 ? -21.077 12.289 47.805 1.00 70.50 80 LYS A N 1
ATOM 666 C CA . LYS A 1 80 ? -22.217 12.953 48.457 1.00 70.50 80 LYS A CA 1
ATOM 667 C C . LYS A 1 80 ? -23.350 11.970 48.742 1.00 70.50 80 LYS A C 1
ATOM 669 O O . LYS A 1 80 ? -23.942 12.039 49.821 1.00 70.50 80 LYS A O 1
ATOM 674 N N . ASP A 1 81 ? -23.592 11.028 47.838 1.00 58.53 81 ASP A N 1
ATOM 675 C CA . ASP A 1 81 ? -24.635 10.010 48.004 1.00 58.53 81 ASP A CA 1
ATOM 676 C C . ASP A 1 81 ? -24.258 8.933 49.033 1.00 58.53 81 ASP A C 1
ATOM 678 O O . ASP A 1 81 ? -25.125 8.423 49.741 1.00 58.53 81 ASP A O 1
ATOM 682 N N . THR A 1 82 ? -22.968 8.626 49.208 1.00 58.12 82 THR A N 1
ATOM 683 C CA . THR A 1 82 ? -22.519 7.655 50.228 1.00 58.12 82 THR A CA 1
ATOM 684 C C . THR A 1 82 ? -22.495 8.221 51.655 1.00 58.12 82 THR A C 1
ATOM 686 O O . THR A 1 82 ? -22.655 7.459 52.606 1.00 58.12 82 THR A O 1
ATOM 689 N N . ASN A 1 83 ? -22.372 9.545 51.826 1.00 52.09 83 ASN A N 1
ATOM 690 C CA . ASN A 1 83 ? -22.363 10.207 53.140 1.00 52.09 83 ASN A CA 1
ATOM 691 C C . ASN A 1 83 ? -23.710 10.822 53.566 1.00 52.09 83 ASN A C 1
ATOM 693 O O . ASN A 1 83 ? -23.811 11.340 54.679 1.00 52.09 83 ASN A O 1
ATOM 697 N N . SER A 1 84 ? -24.755 10.766 52.734 1.00 46.97 84 SER A N 1
ATOM 698 C CA . SER A 1 84 ? -26.079 11.312 53.064 1.00 46.97 84 SER A CA 1
ATOM 699 C C . SER A 1 84 ? -27.163 10.232 53.102 1.00 46.97 84 SER A C 1
ATOM 701 O O . SER A 1 84 ? -28.077 10.156 52.284 1.00 46.97 84 SER A O 1
ATOM 703 N N . GLY A 1 85 ? -27.104 9.406 54.147 1.00 46.62 85 GLY A N 1
ATOM 704 C CA . GLY A 1 85 ? -28.256 8.626 54.582 1.00 46.62 85 GLY A CA 1
ATOM 705 C C . GLY A 1 85 ? -29.394 9.546 55.041 1.00 46.62 85 GLY A C 1
ATOM 706 O O . GLY A 1 85 ? -29.432 9.958 56.195 1.00 46.62 85 GLY A O 1
ATOM 707 N N . GLY A 1 86 ? -30.339 9.825 54.139 1.00 47.41 86 GLY A N 1
ATOM 708 C CA . GLY A 1 86 ? -31.684 10.306 54.459 1.00 47.41 86 GLY A CA 1
ATOM 709 C C . GLY A 1 86 ? -31.965 11.783 54.163 1.00 47.41 86 GLY A C 1
ATOM 710 O O . GLY A 1 86 ? -31.574 12.674 54.906 1.00 47.41 86 GLY A O 1
ATOM 711 N N . SER A 1 87 ? -32.776 12.053 53.139 1.00 36.53 87 SER A N 1
ATOM 712 C CA . SER A 1 87 ? -34.115 12.653 53.286 1.00 36.53 87 SER A CA 1
ATOM 713 C C . SER A 1 87 ? -34.665 13.177 51.953 1.00 36.53 87 SER A C 1
ATOM 715 O O . SER A 1 87 ? -33.959 13.518 51.011 1.00 36.53 87 SER A O 1
ATOM 717 N N . THR A 1 88 ? -35.987 13.176 51.899 1.00 41.44 88 THR A N 1
ATOM 718 C CA . THR A 1 88 ? -36.878 13.394 50.765 1.00 41.44 88 THR A CA 1
ATOM 719 C C . THR A 1 88 ? -36.920 14.841 50.241 1.00 41.44 88 THR A C 1
ATOM 721 O O . THR A 1 88 ? -37.062 15.776 51.019 1.00 41.44 88 THR A O 1
ATOM 724 N N . LYS A 1 89 ? -36.984 14.964 48.902 1.00 52.19 89 LYS A N 1
ATOM 725 C CA . LYS A 1 89 ? -37.524 16.061 48.057 1.00 52.19 89 LYS A CA 1
ATOM 726 C C . LYS A 1 89 ? -37.009 17.494 48.276 1.00 52.19 89 LYS A C 1
ATOM 728 O O . LYS A 1 89 ? -37.428 18.182 49.200 1.00 52.19 89 LYS A O 1
ATOM 733 N N . LYS A 1 90 ? -36.400 18.035 47.214 1.00 35.25 90 LYS A N 1
ATOM 734 C CA . LYS A 1 90 ? -36.784 19.330 46.626 1.00 35.25 90 LYS A CA 1
ATOM 735 C C . LYS A 1 90 ? -36.455 19.338 45.136 1.00 35.25 90 LYS A C 1
ATOM 737 O O . LYS A 1 90 ? -35.310 19.164 44.745 1.00 35.25 90 LYS A O 1
ATOM 742 N N . THR A 1 91 ? -37.487 19.547 44.325 1.00 44.34 91 THR A N 1
ATOM 743 C CA . THR A 1 91 ? -37.381 20.011 42.944 1.00 44.34 91 THR A CA 1
ATOM 744 C C . THR A 1 91 ? -36.604 21.321 42.973 1.00 44.34 91 THR A C 1
ATOM 746 O O . THR A 1 91 ? -37.126 22.342 43.418 1.00 44.34 91 THR A O 1
ATOM 749 N N . GLN A 1 92 ? -35.341 21.278 42.575 1.00 42.44 92 GLN A N 1
ATOM 750 C CA . GLN A 1 92 ? -34.534 22.464 42.365 1.00 42.44 92 GLN A CA 1
ATOM 751 C C . GLN A 1 92 ? -34.146 22.431 40.895 1.00 42.44 92 GLN A C 1
ATOM 753 O O . GLN A 1 92 ? -33.400 21.559 40.458 1.00 42.44 92 GLN A O 1
ATOM 758 N N . THR A 1 93 ? -34.756 23.332 40.130 1.00 44.00 93 THR A N 1
ATOM 759 C CA . THR A 1 93 ? -34.288 23.738 38.809 1.00 44.00 93 THR A CA 1
ATOM 760 C C . THR A 1 93 ? -32.850 24.207 38.992 1.00 44.00 93 THR A C 1
ATOM 762 O O . THR A 1 93 ? -32.609 25.325 39.437 1.00 44.00 93 THR A O 1
ATOM 765 N N . LEU A 1 94 ? -31.909 23.294 38.783 1.00 40.03 94 LEU A N 1
ATOM 766 C CA . LEU A 1 94 ? -30.485 23.566 38.771 1.00 40.03 94 LEU A CA 1
ATOM 767 C C . LEU A 1 94 ? -30.124 23.739 37.306 1.00 40.03 94 LEU A C 1
ATOM 769 O O . LEU A 1 94 ? -30.241 22.805 36.514 1.00 40.03 94 LEU A O 1
ATOM 773 N N . GLU A 1 95 ? -29.773 24.971 36.957 1.00 45.12 95 GLU A N 1
ATOM 774 C CA . GLU A 1 95 ? -29.076 25.292 35.721 1.00 45.12 95 GLU A CA 1
ATOM 775 C C . GLU A 1 95 ? -27.911 24.308 35.577 1.00 45.12 95 GLU A C 1
ATOM 777 O O . GLU A 1 95 ? -27.026 24.225 36.435 1.00 45.12 95 GLU A O 1
ATOM 782 N N . PHE A 1 96 ? -27.988 23.479 34.536 1.00 43.28 96 PHE A N 1
ATOM 783 C CA . PHE A 1 96 ? -26.922 22.556 34.187 1.00 43.28 96 PHE A CA 1
ATOM 784 C C . PHE A 1 96 ? -25.674 23.386 33.861 1.00 43.28 96 PHE A C 1
ATOM 786 O O . PHE A 1 96 ? -25.787 24.346 33.100 1.00 43.28 96 PHE A O 1
ATOM 793 N N . PRO A 1 97 ? -24.494 23.048 34.406 1.00 50.25 97 PRO A N 1
ATOM 794 C CA . PRO A 1 97 ? -23.269 23.753 34.066 1.00 50.25 97 PRO A CA 1
ATOM 795 C C . PRO A 1 97 ? -23.008 23.669 32.558 1.00 50.25 97 PRO A C 1
ATOM 797 O O . PRO A 1 97 ? -23.012 22.566 32.006 1.00 50.25 97 PRO A O 1
ATOM 800 N N . ASP A 1 98 ? -22.749 24.835 31.963 1.00 56.75 98 ASP A N 1
ATOM 801 C CA . ASP A 1 98 ? -22.309 25.213 30.601 1.00 56.75 98 ASP A CA 1
ATOM 802 C C . ASP A 1 98 ? -21.599 24.146 29.742 1.00 56.75 98 ASP A C 1
ATOM 804 O O . ASP A 1 98 ? -21.601 24.221 28.528 1.00 56.75 98 ASP A O 1
ATOM 808 N N . VAL A 1 99 ? -21.014 23.106 30.330 1.00 58.31 99 VAL A N 1
ATOM 809 C CA . VAL A 1 99 ? -20.193 22.090 29.658 1.00 58.31 99 VAL A CA 1
ATOM 810 C C . VAL A 1 99 ? -20.988 21.218 28.682 1.00 58.31 99 VAL A C 1
ATOM 812 O O . VAL A 1 99 ? -20.464 20.852 27.634 1.00 58.31 99 VAL A O 1
ATOM 815 N N . ILE A 1 100 ? -22.243 20.868 28.992 1.00 61.31 100 ILE A N 1
ATOM 816 C CA . ILE A 1 100 ? -23.078 20.077 28.065 1.00 61.31 100 ILE A CA 1
ATOM 817 C C . ILE A 1 100 ? -23.577 20.962 26.922 1.00 61.31 100 ILE A C 1
ATOM 819 O O . ILE A 1 100 ? -23.662 20.505 25.783 1.00 61.31 100 ILE A O 1
ATOM 823 N N . GLU A 1 101 ? -23.894 22.224 27.217 1.00 69.12 101 GLU A N 1
ATOM 824 C CA . GLU A 1 101 ? -24.328 23.175 26.200 1.00 69.12 101 GLU A CA 1
ATOM 825 C C . GLU A 1 101 ? -23.162 23.572 25.287 1.00 69.12 101 GLU A C 1
ATOM 827 O O . GLU A 1 101 ? -23.338 23.596 24.073 1.00 69.12 101 GLU A O 1
ATOM 832 N N . ASP A 1 102 ? -21.959 23.751 25.831 1.00 72.25 102 ASP A N 1
ATOM 833 C CA . ASP A 1 102 ? -20.720 23.984 25.090 1.00 72.25 102 ASP A CA 1
ATOM 834 C C . ASP A 1 102 ? -20.302 22.768 24.257 1.00 72.25 102 ASP A C 1
ATOM 836 O O . ASP A 1 102 ? -19.913 22.921 23.100 1.00 72.25 102 ASP A O 1
ATOM 840 N N . GLU A 1 103 ? -20.422 21.543 24.783 1.00 76.88 103 GLU A N 1
ATOM 841 C CA . GLU A 1 103 ? -20.148 20.323 24.011 1.00 76.88 103 GLU A CA 1
ATOM 842 C C . GLU A 1 103 ? -21.173 20.142 22.882 1.00 76.88 103 GLU A C 1
ATOM 844 O O . GLU A 1 103 ? -20.816 19.780 21.758 1.00 76.88 103 GLU A O 1
ATOM 849 N N . LEU A 1 104 ? -22.449 20.433 23.150 1.00 76.94 104 LEU A N 1
ATOM 850 C CA . LEU A 1 104 ? -23.499 20.395 22.139 1.00 76.94 104 LEU A CA 1
ATOM 851 C C . LEU A 1 104 ? -23.288 21.489 21.083 1.00 76.94 104 LEU A C 1
ATOM 853 O O . LEU A 1 104 ? -23.393 21.198 19.895 1.00 76.94 104 LEU A O 1
ATOM 857 N N . ARG A 1 105 ? -22.929 22.714 21.484 1.00 80.25 105 ARG A N 1
ATOM 858 C CA . ARG A 1 105 ? -22.574 23.821 20.579 1.00 80.25 105 ARG A CA 1
ATOM 859 C C . ARG A 1 105 ? -21.361 23.469 19.726 1.00 80.25 105 ARG A C 1
ATOM 861 O O . ARG A 1 105 ? -21.421 23.641 18.514 1.00 80.25 105 ARG A O 1
ATOM 868 N N . SER A 1 106 ? -20.320 22.897 20.325 1.00 83.31 106 SER A N 1
ATOM 869 C CA . SER A 1 106 ? -19.117 22.457 19.616 1.00 83.31 106 SER A CA 1
ATOM 870 C C . SER A 1 106 ? -19.426 21.342 18.612 1.00 83.31 106 SER A C 1
ATOM 872 O O . SER A 1 106 ? -18.994 21.423 17.465 1.00 83.31 106 SER A O 1
ATOM 874 N N . LYS A 1 107 ? -20.263 20.360 18.976 1.00 88.75 107 LYS A N 1
ATOM 875 C CA . LYS A 1 107 ? -20.726 19.320 18.039 1.00 88.75 107 LYS A CA 1
ATOM 876 C C . LYS A 1 107 ? -21.634 19.862 16.938 1.00 88.75 107 LYS A C 1
ATOM 878 O O . LYS A 1 107 ? -21.597 19.355 15.819 1.00 88.75 107 LYS A O 1
ATOM 883 N N . ILE A 1 108 ? -22.455 20.872 17.220 1.00 86.44 108 ILE A N 1
ATOM 884 C CA . ILE A 1 108 ? -23.275 21.546 16.204 1.00 86.44 108 ILE A CA 1
ATOM 885 C C . ILE A 1 108 ? -22.380 22.315 15.225 1.00 86.44 108 ILE A C 1
ATOM 887 O O . ILE A 1 108 ? -22.601 22.236 14.018 1.00 86.44 108 ILE A O 1
ATOM 891 N N . GLU A 1 109 ? -21.354 23.007 15.717 1.00 89.75 109 GLU A N 1
ATOM 892 C CA . GLU A 1 109 ? -20.396 23.743 14.889 1.00 89.75 109 GLU A CA 1
ATOM 893 C C . GLU A 1 109 ? -19.521 22.801 14.04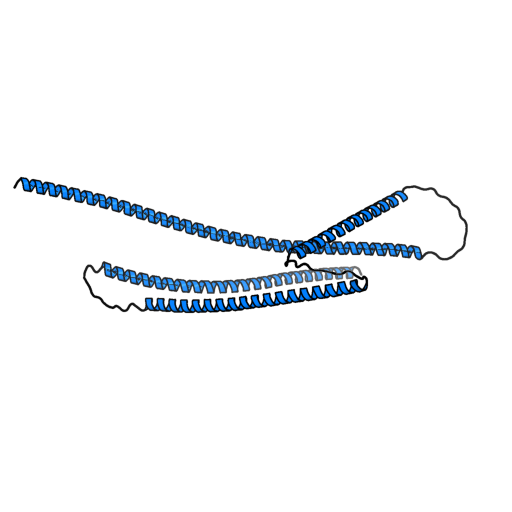9 1.00 89.75 109 GLU A C 1
ATOM 895 O O . GLU A 1 109 ? -19.333 23.027 12.852 1.00 89.75 109 GLU A O 1
ATOM 900 N N . GLU A 1 110 ? -19.063 21.690 14.628 1.00 89.88 110 GLU A N 1
ATOM 901 C CA . GLU A 1 110 ? -18.344 20.641 13.905 1.00 89.88 110 GLU A CA 1
ATOM 902 C C . GLU A 1 110 ? -19.226 19.999 12.827 1.00 89.88 110 GLU A C 1
ATOM 904 O O . GLU A 1 110 ? -18.798 19.886 11.681 1.00 89.88 110 GLU A O 1
ATOM 909 N N . ASN A 1 111 ? -20.484 19.665 13.137 1.00 88.50 111 ASN A N 1
ATOM 910 C CA . ASN A 1 111 ? -21.430 19.157 12.142 1.00 88.50 111 ASN A CA 1
ATOM 911 C C . ASN A 1 111 ? -21.710 20.176 11.031 1.00 88.50 111 ASN A C 1
ATOM 913 O O . ASN A 1 111 ? -21.800 19.789 9.868 1.00 88.50 111 ASN A O 1
ATOM 917 N N . ALA A 1 112 ? -21.818 21.468 11.352 1.00 90.44 112 ALA A N 1
ATOM 918 C CA . ALA A 1 112 ? -21.978 22.519 10.350 1.00 90.44 112 ALA A CA 1
ATOM 919 C C . ALA A 1 112 ? -20.739 22.629 9.445 1.00 90.44 112 ALA A C 1
ATOM 921 O O . ALA A 1 112 ? -20.864 22.754 8.224 1.00 90.44 112 ALA A O 1
ATOM 922 N N . ARG A 1 113 ? -19.537 22.508 10.020 1.00 93.94 113 ARG A N 1
ATOM 923 C CA . ARG A 1 113 ? -18.275 22.498 9.274 1.00 93.94 113 ARG A CA 1
ATOM 924 C C . ARG A 1 113 ? -18.144 21.264 8.384 1.00 93.94 113 ARG A C 1
ATOM 926 O O . ARG A 1 113 ? -17.796 21.402 7.213 1.00 93.94 113 ARG A O 1
ATOM 933 N N . LEU A 1 114 ? -18.444 20.077 8.910 1.00 92.19 114 LEU A N 1
ATOM 934 C CA . LEU A 1 114 ? -18.450 18.830 8.144 1.00 92.19 114 LEU A CA 1
ATOM 935 C C . LEU A 1 114 ? -19.489 18.887 7.021 1.00 92.19 114 LEU A C 1
ATOM 937 O O . LEU A 1 114 ? -19.183 18.500 5.897 1.00 92.19 114 LEU A O 1
ATOM 941 N N . ALA A 1 115 ? -20.678 19.437 7.279 1.00 91.38 115 ALA A N 1
ATOM 942 C CA . ALA A 1 115 ? -21.690 19.651 6.250 1.00 91.38 115 ALA A CA 1
ATOM 943 C C . ALA A 1 115 ? -21.192 20.594 5.141 1.00 91.38 115 ALA A C 1
ATOM 945 O O . ALA A 1 115 ? -21.385 20.289 3.964 1.00 91.38 115 ALA A O 1
ATOM 946 N N . SER A 1 116 ? -20.497 21.685 5.490 1.00 93.56 116 SER A N 1
ATOM 947 C CA . SER A 1 116 ? -19.863 22.571 4.501 1.00 93.56 116 SER A CA 1
ATOM 948 C C . SER A 1 116 ? -18.800 21.834 3.686 1.00 93.56 116 SER A C 1
ATOM 950 O O . SER A 1 116 ? -18.808 21.909 2.462 1.00 93.56 116 SER A O 1
ATOM 952 N N . GLN A 1 117 ? -17.928 21.058 4.336 1.00 95.19 117 GLN A N 1
ATOM 953 C CA . GLN A 1 117 ? -16.880 20.300 3.652 1.00 95.19 117 GLN A CA 1
ATOM 954 C C . GLN A 1 117 ? -17.458 19.229 2.715 1.00 95.19 117 GLN A C 1
ATOM 956 O O . GLN A 1 117 ? -16.965 19.044 1.604 1.00 95.19 117 GLN A O 1
ATOM 961 N N . VAL A 1 118 ? -18.520 18.536 3.133 1.00 91.81 118 VAL A N 1
ATOM 962 C CA . VAL A 1 118 ? -19.231 17.560 2.294 1.00 91.81 118 VAL A CA 1
ATOM 963 C C . VAL A 1 118 ? -19.898 18.248 1.105 1.00 91.81 118 VAL A C 1
ATOM 965 O O . VAL A 1 118 ? -19.866 17.695 0.004 1.00 91.81 118 VAL A O 1
ATOM 968 N N . ALA A 1 119 ? -20.471 19.439 1.301 1.00 93.81 119 ALA A N 1
ATOM 969 C CA . ALA A 1 119 ? -21.057 20.231 0.225 1.00 93.81 119 ALA A CA 1
ATOM 970 C C . ALA A 1 119 ? -19.994 20.701 -0.784 1.00 93.81 119 ALA A C 1
ATOM 972 O O . ALA A 1 119 ? -20.201 20.561 -1.990 1.00 93.81 119 ALA A O 1
ATOM 973 N N . ASP A 1 120 ? -18.839 21.174 -0.310 1.00 92.62 120 ASP A N 1
ATOM 974 C CA . ASP A 1 120 ? -17.718 21.595 -1.157 1.00 92.62 120 ASP A CA 1
ATOM 975 C C . ASP A 1 120 ? -17.120 20.416 -1.939 1.00 92.62 120 ASP A C 1
ATOM 977 O O . ASP A 1 120 ? -16.884 20.524 -3.145 1.00 92.62 120 ASP A O 1
ATOM 981 N N . LEU A 1 121 ? -16.945 19.257 -1.292 1.00 93.06 121 LEU A N 1
ATOM 982 C CA . LEU A 1 121 ? -16.505 18.027 -1.958 1.00 93.06 121 LEU A CA 1
ATOM 983 C C . LEU A 1 121 ? -17.521 17.555 -3.004 1.00 93.06 121 LEU A C 1
ATOM 985 O O . LEU A 1 121 ? -17.130 17.229 -4.122 1.00 93.06 121 LEU A O 1
ATOM 989 N N . HIS A 1 122 ? -18.822 17.570 -2.691 1.00 93.50 122 HIS A N 1
ATOM 990 C CA . HIS A 1 122 ? -19.868 17.246 -3.667 1.00 93.50 122 HIS A CA 1
ATOM 991 C C . HIS A 1 122 ? -19.855 18.201 -4.857 1.00 93.50 122 HIS A C 1
ATOM 993 O O . HIS A 1 122 ? -20.003 17.759 -5.997 1.00 93.50 122 HIS A O 1
ATOM 999 N N . ARG A 1 123 ? -19.656 19.500 -4.610 1.00 95.19 123 ARG A N 1
ATOM 1000 C CA . ARG A 1 123 ? -19.546 20.503 -5.668 1.00 95.19 123 ARG A CA 1
ATOM 1001 C C . ARG A 1 123 ? -18.331 20.237 -6.553 1.00 95.19 123 ARG A C 1
ATOM 1003 O O . ARG A 1 123 ? -18.491 20.167 -7.766 1.00 95.19 123 ARG A O 1
ATOM 1010 N N . SER A 1 124 ? -17.156 20.027 -5.963 1.00 93.88 124 SER A N 1
ATOM 1011 C CA . SER A 1 124 ? -15.923 19.738 -6.705 1.00 93.88 124 SER A CA 1
ATOM 1012 C C . SER A 1 124 ? -16.030 18.440 -7.513 1.00 93.88 124 SER A C 1
ATOM 1014 O O . SER A 1 124 ? -15.714 18.422 -8.702 1.00 93.88 124 SER A O 1
ATOM 1016 N N . HIS A 1 125 ? -16.566 17.370 -6.918 1.00 93.81 125 HIS A N 1
ATOM 1017 C CA . HIS A 1 125 ? -16.818 16.111 -7.622 1.00 93.81 125 HIS A CA 1
ATOM 1018 C C . HIS A 1 125 ? -17.848 16.284 -8.743 1.00 93.81 125 HIS A C 1
ATOM 1020 O O . HIS A 1 125 ? -17.702 15.687 -9.807 1.00 93.81 125 HIS A O 1
ATOM 1026 N N . GLY A 1 126 ? -18.879 17.106 -8.532 1.00 94.81 126 GLY A N 1
ATOM 1027 C CA . GLY A 1 126 ? -19.862 17.452 -9.556 1.00 94.81 126 GLY A CA 1
ATOM 1028 C C . GLY A 1 126 ? -19.241 18.217 -10.725 1.00 94.81 126 GLY A C 1
ATOM 1029 O O . GLY A 1 126 ? -19.519 17.903 -11.882 1.00 94.81 126 GLY A O 1
ATOM 1030 N N . GLU A 1 127 ? -18.367 19.183 -10.444 1.00 95.12 127 GLU A N 1
ATOM 1031 C CA . GLU A 1 127 ? -17.612 19.934 -11.451 1.00 95.12 127 GLU A CA 1
ATOM 1032 C C . GLU A 1 127 ? -16.680 19.010 -12.256 1.00 95.12 127 GLU A C 1
ATOM 1034 O O . GLU A 1 127 ? -16.714 19.043 -13.489 1.00 95.12 127 GLU A O 1
ATOM 1039 N N . GLU A 1 128 ? -15.934 18.114 -11.602 1.00 93.69 128 GLU A N 1
ATOM 1040 C CA . GLU A 1 128 ? -15.060 17.149 -12.288 1.00 93.69 128 GLU A CA 1
ATOM 1041 C C . GLU A 1 128 ? -15.869 16.105 -13.080 1.00 93.69 128 GLU A C 1
ATOM 1043 O O . GLU A 1 128 ? -15.545 15.801 -14.228 1.00 93.69 128 GLU A O 1
ATOM 1048 N N . ALA A 1 129 ? -16.988 15.612 -12.540 1.00 92.69 129 ALA A N 1
ATOM 1049 C CA . ALA A 1 129 ? -17.893 14.723 -13.265 1.00 92.69 129 ALA A CA 1
ATOM 1050 C C . ALA A 1 129 ? -18.474 15.404 -14.513 1.00 92.69 129 ALA A C 1
ATOM 1052 O O . ALA A 1 129 ? -18.554 14.788 -15.577 1.00 92.69 129 ALA A O 1
ATOM 1053 N N . ASN A 1 130 ? -18.847 16.683 -14.418 1.00 94.69 130 ASN A N 1
ATOM 1054 C CA . ASN A 1 130 ? -19.313 17.467 -15.561 1.00 94.69 130 ASN A CA 1
ATOM 1055 C C . ASN A 1 130 ? -18.200 17.690 -16.590 1.00 94.69 130 ASN A C 1
ATOM 1057 O O . ASN A 1 130 ? -18.445 17.553 -17.789 1.00 94.69 130 ASN A O 1
ATOM 1061 N N . ARG A 1 131 ? -16.972 17.961 -16.142 1.00 97.44 131 ARG A N 1
ATOM 1062 C CA . ARG A 1 131 ? -15.796 18.085 -17.009 1.00 97.44 131 ARG A CA 1
ATOM 1063 C C . ARG A 1 131 ? -15.522 16.791 -17.774 1.00 97.44 131 ARG A C 1
ATOM 1065 O O . ARG A 1 131 ? -15.344 16.827 -18.992 1.00 97.44 131 ARG A O 1
ATOM 1072 N N . LEU A 1 132 ? -15.541 15.646 -17.091 1.00 93.94 132 LEU A N 1
ATOM 1073 C CA . LEU A 1 132 ? -15.370 14.334 -17.717 1.00 93.94 132 LEU A CA 1
ATOM 1074 C C . LEU A 1 132 ? -16.506 14.030 -18.700 1.00 93.94 132 LEU A C 1
ATOM 1076 O O . LEU A 1 132 ? -16.239 13.598 -19.819 1.00 93.94 132 LEU A O 1
ATOM 1080 N N . ARG A 1 133 ? -17.762 14.335 -18.345 1.00 95.38 133 ARG A N 1
ATOM 1081 C CA . ARG A 1 133 ? -18.911 14.203 -19.261 1.00 95.38 133 ARG A CA 1
ATOM 1082 C C . ARG A 1 133 ? -18.742 15.056 -20.519 1.00 95.38 133 ARG A C 1
ATOM 1084 O O . ARG A 1 133 ? -18.937 14.553 -21.621 1.00 95.38 133 ARG A O 1
ATOM 1091 N N . GLN A 1 134 ? -18.330 16.317 -20.383 1.00 95.94 134 GLN A N 1
ATOM 1092 C CA . GLN A 1 134 ? -18.038 17.179 -21.533 1.00 95.94 134 GLN A CA 1
ATOM 1093 C C . GLN A 1 134 ? -16.895 16.618 -22.385 1.00 95.94 134 GLN A C 1
ATOM 1095 O O . GLN A 1 134 ? -16.970 16.658 -23.613 1.00 95.94 134 GLN A O 1
ATOM 1100 N N . ARG A 1 135 ? -15.858 16.050 -21.758 1.00 95.19 135 ARG A N 1
ATOM 1101 C CA . ARG A 1 135 ? -14.747 15.420 -22.476 1.00 95.19 135 ARG A CA 1
ATOM 1102 C C . ARG A 1 135 ? -15.190 14.187 -23.260 1.00 95.19 135 ARG A C 1
ATOM 1104 O O . ARG A 1 135 ? -14.756 14.032 -24.398 1.00 95.19 135 ARG A O 1
ATOM 1111 N N . ILE A 1 136 ? -16.063 13.357 -22.691 1.00 93.19 136 ILE A N 1
ATOM 1112 C CA . ILE A 1 136 ? -16.665 12.214 -23.391 1.00 93.19 136 ILE A CA 1
ATOM 1113 C C . ILE A 1 136 ? -17.433 12.704 -24.621 1.00 93.19 136 ILE A C 1
ATOM 1115 O O . ILE A 1 136 ? -17.148 12.241 -25.719 1.00 93.19 136 ILE A O 1
ATOM 1119 N N . ILE A 1 137 ? -18.301 13.712 -24.478 1.00 94.69 137 ILE A N 1
ATOM 1120 C CA . ILE A 1 137 ? -19.057 14.284 -25.610 1.00 94.69 137 ILE A CA 1
ATOM 1121 C C . ILE A 1 137 ? -18.113 14.811 -26.705 1.00 94.69 137 ILE A C 1
ATOM 1123 O O . ILE A 1 137 ? -18.344 14.581 -27.893 1.00 94.69 137 ILE A O 1
ATOM 1127 N N . GLN A 1 138 ? -17.029 15.497 -26.330 1.00 95.00 138 GLN A N 1
ATOM 1128 C CA . GLN A 1 138 ? -16.030 15.975 -27.292 1.00 95.00 138 GLN A CA 1
ATOM 1129 C C . GLN A 1 138 ? -15.335 14.824 -28.026 1.00 95.00 138 GLN A C 1
ATOM 1131 O O . GLN A 1 138 ? -15.161 14.898 -29.240 1.00 95.00 138 GLN A O 1
ATOM 1136 N N . LEU A 1 139 ? -14.933 13.773 -27.309 1.00 91.50 139 LEU A N 1
ATOM 1137 C CA . LEU A 1 139 ? -14.288 12.605 -27.908 1.00 91.50 139 LEU A CA 1
ATOM 1138 C C . LEU A 1 139 ? -15.254 11.847 -28.823 1.00 91.50 139 LEU A C 1
ATOM 1140 O O . LEU A 1 139 ? -14.877 11.496 -29.936 1.00 91.50 139 LEU A O 1
ATOM 1144 N N . GLU A 1 140 ? -16.512 11.671 -28.420 1.00 91.25 140 GLU A N 1
ATOM 1145 C CA . GLU A 1 140 ? -17.556 11.088 -29.268 1.00 91.25 140 GLU A CA 1
ATOM 1146 C C . GLU A 1 140 ? -17.763 11.897 -30.554 1.00 91.25 140 GLU A C 1
ATOM 1148 O O . GLU A 1 140 ? -17.912 11.320 -31.633 1.00 91.25 140 GLU A O 1
ATOM 1153 N N . HIS A 1 141 ? -17.739 13.231 -30.469 1.00 94.06 141 HIS A N 1
ATOM 1154 C CA . HIS A 1 141 ? -17.806 14.094 -31.647 1.00 94.06 141 HIS A CA 1
ATOM 1155 C C . HIS A 1 141 ? -16.580 13.918 -32.551 1.00 94.06 141 HIS A C 1
ATOM 1157 O O . HIS A 1 141 ? -16.732 13.743 -33.757 1.00 94.06 141 HIS A O 1
ATOM 1163 N N . GLN A 1 142 ? -15.371 13.891 -31.981 1.00 92.25 142 GLN A N 1
ATOM 1164 C CA . GLN A 1 142 ? -14.135 13.667 -32.740 1.00 92.25 142 GLN A CA 1
ATOM 1165 C C . GLN A 1 142 ? -14.125 12.305 -33.441 1.00 92.25 142 GLN A C 1
ATOM 1167 O O . GLN A 1 142 ? -13.719 12.218 -34.598 1.00 92.25 142 GLN A O 1
ATOM 1172 N N . VAL A 1 143 ? -14.617 11.253 -32.781 1.00 90.38 143 VAL A N 1
ATOM 1173 C CA . VAL A 1 143 ? -14.757 9.919 -33.382 1.00 90.38 143 VAL A CA 1
ATOM 1174 C C . VAL A 1 143 ? -15.770 9.946 -34.527 1.00 90.38 143 VAL A C 1
ATOM 1176 O O . VAL A 1 143 ? -15.479 9.424 -35.603 1.00 90.38 143 VAL A O 1
ATOM 1179 N N . LYS A 1 144 ? -16.926 10.601 -34.351 1.00 91.75 144 LYS A N 1
ATOM 1180 C CA . LYS A 1 144 ? -17.923 10.767 -35.425 1.00 91.75 144 LYS A CA 1
ATOM 1181 C C . LYS A 1 144 ? -17.352 11.529 -36.621 1.00 91.75 144 LYS A C 1
ATOM 1183 O O . LYS A 1 144 ? -17.553 11.108 -37.759 1.00 91.75 144 LYS A O 1
ATOM 1188 N N . GLU A 1 145 ? -16.608 12.608 -36.390 1.00 89.38 145 GLU A N 1
ATOM 1189 C CA . GLU A 1 145 ? -15.943 13.359 -37.458 1.00 89.38 145 GLU A CA 1
ATOM 1190 C C . GLU A 1 145 ? -14.864 12.536 -38.165 1.00 89.38 145 GLU A C 1
ATOM 1192 O O . GLU A 1 145 ? -14.807 12.533 -39.394 1.00 89.38 145 GLU A O 1
ATOM 1197 N N . ALA A 1 146 ? -14.021 11.820 -37.418 1.00 84.62 146 ALA A N 1
ATOM 1198 C CA . ALA A 1 146 ? -13.001 10.944 -37.986 1.00 84.62 146 ALA A CA 1
ATOM 1199 C C . ALA A 1 146 ? -13.636 9.835 -38.836 1.00 84.62 146 ALA A C 1
ATOM 1201 O O . ALA A 1 146 ? -13.171 9.566 -39.944 1.00 84.62 146 ALA A O 1
ATOM 1202 N N . HIS A 1 147 ? -14.748 9.261 -38.372 1.00 88.38 147 HIS A N 1
ATOM 1203 C CA . HIS A 1 147 ? -15.516 8.275 -39.123 1.00 88.38 147 HIS A CA 1
ATOM 1204 C C . HIS A 1 147 ? -16.112 8.866 -40.411 1.00 88.38 147 HIS A C 1
ATOM 1206 O O . HIS A 1 147 ? -15.975 8.273 -41.479 1.00 88.38 147 HIS A O 1
ATOM 1212 N N . LEU A 1 148 ? -16.700 10.068 -40.359 1.00 87.75 148 LEU A N 1
ATOM 1213 C CA . LEU A 1 148 ? -17.206 10.766 -41.550 1.00 87.75 148 LEU A CA 1
ATOM 1214 C C . LEU A 1 148 ? -16.089 11.112 -42.547 1.00 87.75 148 LEU A C 1
ATOM 1216 O O . LEU A 1 148 ? -16.286 10.988 -43.759 1.00 87.75 148 LEU A O 1
ATOM 1220 N N . ARG A 1 149 ? -14.907 11.512 -42.059 1.00 84.50 149 ARG A N 1
ATOM 1221 C CA . ARG A 1 149 ? -13.719 11.757 -42.895 1.00 84.50 149 ARG A CA 1
ATOM 1222 C C . ARG A 1 149 ? -13.230 10.470 -43.551 1.00 84.50 149 ARG A C 1
ATOM 1224 O O . ARG A 1 149 ? -13.001 10.472 -44.755 1.00 84.50 149 ARG A O 1
ATOM 1231 N N . SER A 1 150 ? -13.133 9.379 -42.794 1.00 82.12 150 SER A N 1
ATOM 1232 C CA . SER A 1 150 ? -12.751 8.060 -43.309 1.00 82.12 150 SER A CA 1
ATOM 1233 C C . SER A 1 150 ? -13.728 7.581 -44.386 1.00 82.12 150 SER A C 1
ATOM 1235 O O . SER A 1 150 ? -13.296 7.249 -45.486 1.00 82.12 150 SER A O 1
ATOM 1237 N N . LYS A 1 151 ? -15.039 7.687 -44.139 1.00 85.25 151 LYS A N 1
ATOM 1238 C CA . LYS A 1 151 ? -16.089 7.361 -45.115 1.00 85.25 151 LYS A CA 1
ATOM 1239 C C . LYS A 1 151 ? -16.028 8.235 -46.374 1.00 85.25 151 LYS A C 1
ATOM 1241 O O . LYS A 1 151 ? -16.249 7.756 -47.483 1.00 85.25 151 LYS A O 1
ATOM 1246 N N . SER A 1 152 ? -15.707 9.522 -46.226 1.00 82.25 152 SER A N 1
ATOM 1247 C CA . SER A 1 152 ? -15.528 10.428 -47.369 1.00 82.25 152 SER A CA 1
ATOM 1248 C C . SER A 1 152 ? -14.296 10.052 -48.199 1.00 82.25 152 SER A C 1
ATOM 1250 O O . SER A 1 152 ? -14.377 10.026 -49.425 1.00 82.25 152 SER A O 1
ATOM 1252 N N . ILE A 1 153 ? -13.178 9.696 -47.556 1.00 78.19 153 ILE A N 1
ATOM 1253 C CA . ILE A 1 153 ? -11.960 9.206 -48.226 1.00 78.19 153 ILE A CA 1
ATOM 1254 C C . ILE A 1 153 ? -12.249 7.912 -48.997 1.00 78.19 153 ILE A C 1
ATOM 1256 O O . ILE A 1 153 ? -11.865 7.794 -50.157 1.00 78.19 153 ILE A O 1
ATOM 1260 N N . GLU A 1 154 ? -12.993 6.985 -48.400 1.00 75.75 154 GLU A N 1
ATOM 1261 C CA . GLU A 1 154 ? -13.407 5.726 -49.026 1.00 75.75 154 GLU A CA 1
ATOM 1262 C C . GLU A 1 154 ? -14.332 5.959 -50.238 1.00 75.75 154 GLU A C 1
ATOM 1264 O O . GLU A 1 154 ? -14.173 5.337 -51.290 1.00 75.75 154 GLU A O 1
ATOM 1269 N N . SER A 1 155 ? -15.230 6.951 -50.160 1.00 74.62 155 SER A N 1
ATOM 1270 C CA . SER A 1 155 ? -16.066 7.373 -51.297 1.00 74.62 155 SER A CA 1
ATOM 1271 C C . SER A 1 155 ? -15.280 8.044 -52.438 1.00 74.62 155 SER A C 1
ATOM 1273 O O . SER A 1 155 ? -15.681 7.979 -53.598 1.00 74.62 155 SER A O 1
ATOM 1275 N N . ILE A 1 156 ? -14.146 8.685 -52.132 1.00 70.44 156 ILE A N 1
ATOM 1276 C CA . ILE A 1 156 ? -13.234 9.266 -53.132 1.00 70.44 156 ILE A CA 1
ATOM 1277 C C . ILE A 1 156 ? -12.353 8.172 -53.750 1.00 70.44 156 ILE A C 1
ATOM 1279 O O . ILE A 1 156 ? -12.080 8.225 -54.947 1.00 70.44 156 ILE A O 1
ATOM 1283 N N . SER A 1 157 ? -11.940 7.173 -52.962 1.00 59.94 157 SER A N 1
ATOM 1284 C CA . SER A 1 157 ? -11.202 6.002 -53.451 1.00 59.94 157 SER A CA 1
ATOM 1285 C C . SER A 1 157 ? -12.058 5.173 -54.412 1.00 59.94 157 SER A C 1
ATOM 1287 O O . SER A 1 157 ? -11.633 4.906 -55.529 1.00 59.94 157 SER A O 1
ATOM 1289 N N . SER A 1 158 ? -13.310 4.890 -54.042 1.00 59.41 158 SER A N 1
ATOM 1290 C CA . SER A 1 158 ? -14.262 4.177 -54.909 1.00 59.41 158 SER A CA 1
ATOM 1291 C C . SER A 1 158 ? -14.669 4.975 -56.154 1.00 59.41 158 SER A C 1
ATOM 1293 O O . SER A 1 158 ? -14.848 4.385 -57.213 1.00 59.41 158 SER A O 1
ATOM 1295 N N . LYS A 1 159 ? -14.743 6.316 -56.092 1.00 56.44 159 LYS A N 1
ATOM 1296 C CA . LYS A 1 159 ? -14.943 7.153 -57.295 1.00 56.44 159 LYS A CA 1
ATOM 1297 C C . LYS A 1 159 ? -13.747 7.168 -58.245 1.00 56.44 159 LYS A C 1
ATOM 1299 O O . LYS A 1 159 ? -13.944 7.287 -59.448 1.00 56.44 159 LYS A O 1
ATOM 1304 N N . LYS A 1 160 ? -12.520 7.038 -57.732 1.00 52.09 160 LYS A N 1
ATOM 1305 C CA . LYS A 1 160 ? -11.324 6.875 -58.577 1.00 52.09 160 LYS A CA 1
ATOM 1306 C C . LYS A 1 160 ? -11.262 5.502 -59.249 1.00 52.09 160 LYS A C 1
ATOM 1308 O O . LYS A 1 160 ? -10.625 5.389 -60.288 1.00 52.09 160 LYS A O 1
ATOM 1313 N N . GLU A 1 161 ? -11.933 4.499 -58.690 1.00 46.91 161 GLU A N 1
ATOM 1314 C CA . GLU A 1 161 ? -12.074 3.162 -59.284 1.00 46.91 161 GLU A CA 1
ATOM 1315 C C . GLU A 1 161 ? -13.311 3.043 -60.203 1.00 46.91 161 GLU A C 1
ATOM 1317 O O . GLU A 1 161 ? -13.340 2.193 -61.092 1.00 46.91 161 GLU A O 1
ATOM 1322 N N . SER A 1 162 ? -14.317 3.921 -60.065 1.00 42.62 162 SER A N 1
ATOM 1323 C CA . SER A 1 162 ? -15.559 3.868 -60.857 1.00 42.62 162 SER A CA 1
ATOM 1324 C C . SER A 1 162 ? -15.525 4.599 -62.204 1.00 42.62 162 SER A C 1
ATOM 1326 O O . SER A 1 162 ? -16.438 4.405 -63.002 1.00 42.62 162 SER A O 1
ATOM 1328 N N . ASP A 1 163 ? -14.497 5.399 -62.504 1.00 43.97 163 ASP A N 1
ATOM 1329 C CA . ASP A 1 163 ? -14.284 5.909 -63.874 1.00 43.97 163 ASP A CA 1
ATOM 1330 C C . ASP A 1 163 ? -13.695 4.827 -64.812 1.00 43.97 163 ASP A C 1
ATOM 1332 O O . ASP A 1 163 ? -13.438 5.090 -65.987 1.00 43.97 163 ASP A O 1
ATOM 1336 N N . THR A 1 164 ? -13.526 3.590 -64.320 1.00 48.84 164 THR A N 1
ATOM 1337 C CA . THR A 1 164 ? -13.035 2.444 -65.100 1.00 48.84 164 THR A CA 1
ATOM 1338 C C . THR A 1 164 ? -14.003 1.285 -65.298 1.00 48.84 164 THR A C 1
ATOM 1340 O O . THR A 1 164 ? -13.654 0.407 -66.076 1.00 48.84 164 THR A O 1
ATOM 1343 N N . GLU A 1 165 ? -15.215 1.249 -64.733 1.00 39.47 165 GLU A N 1
ATOM 1344 C CA . GLU A 1 165 ? -16.141 0.163 -65.095 1.00 39.47 165 GLU A CA 1
ATOM 1345 C C . GLU A 1 165 ? -17.612 0.474 -64.805 1.00 39.47 165 GLU A C 1
ATOM 1347 O O . GLU A 1 165 ? -18.018 0.888 -63.722 1.00 39.47 165 GLU A O 1
ATOM 1352 N N . SER A 1 166 ? -18.414 0.301 -65.851 1.00 38.75 166 SER A N 1
ATOM 1353 C CA . SER A 1 166 ? -19.840 0.592 -65.905 1.00 38.75 166 SER A CA 1
ATOM 1354 C C . SER A 1 166 ? -20.696 -0.514 -65.280 1.00 38.75 166 SER A C 1
ATOM 1356 O O . SER A 1 166 ? -20.403 -1.692 -65.436 1.00 38.75 166 SER A O 1
ATOM 1358 N N . ALA A 1 167 ? -21.855 -0.086 -64.765 1.00 39.00 167 ALA A N 1
ATOM 1359 C CA . ALA A 1 167 ? -23.120 -0.823 -64.652 1.00 39.00 167 ALA A CA 1
ATOM 1360 C C . ALA A 1 167 ? -23.240 -1.952 -63.601 1.00 39.00 167 ALA A C 1
ATOM 1362 O O . ALA A 1 167 ? -22.662 -3.019 -63.738 1.00 39.00 167 ALA A O 1
ATOM 1363 N N . ILE A 1 168 ? -24.147 -1.762 -62.628 1.00 35.97 168 ILE A N 1
ATOM 1364 C CA . ILE A 1 168 ? -25.403 -2.526 -62.414 1.00 35.97 168 ILE A CA 1
ATOM 1365 C C . ILE A 1 168 ? -26.071 -2.046 -61.102 1.00 35.97 168 ILE A C 1
ATOM 1367 O O . ILE A 1 168 ? -25.426 -1.572 -60.174 1.00 35.97 168 ILE A O 1
ATOM 1371 N N . VAL A 1 169 ? -27.405 -2.083 -61.082 1.00 40.75 169 VAL A N 1
ATOM 1372 C CA . VAL A 1 169 ? -28.333 -1.312 -60.239 1.00 40.75 169 VAL A CA 1
ATOM 1373 C C . VAL A 1 169 ? -29.065 -2.199 -59.202 1.00 40.75 169 VAL A C 1
ATOM 1375 O O . VAL A 1 169 ? -29.602 -3.229 -59.594 1.00 40.75 169 VAL A O 1
ATOM 1378 N N . ARG A 1 170 ? -29.217 -1.674 -57.959 1.00 41.50 170 ARG A N 1
ATOM 1379 C CA . ARG A 1 170 ? -30.275 -1.895 -56.909 1.00 41.50 170 ARG A CA 1
ATOM 1380 C C . ARG A 1 170 ? -30.359 -3.231 -56.110 1.00 41.50 170 ARG A C 1
ATOM 1382 O O . ARG A 1 170 ? -30.025 -4.269 -56.660 1.00 41.50 170 ARG A O 1
ATOM 1389 N N . PRO A 1 171 ? -31.056 -3.269 -54.935 1.00 53.62 171 PRO A N 1
ATOM 1390 C CA . PRO A 1 171 ? -31.088 -2.322 -53.795 1.00 53.62 171 PRO A CA 1
ATOM 1391 C C . PRO A 1 171 ? -31.135 -2.984 -52.376 1.00 53.62 171 PRO A C 1
ATOM 1393 O O . PRO A 1 171 ? -31.499 -4.139 -52.222 1.00 53.62 171 PRO A O 1
ATOM 1396 N N . GLU A 1 172 ? -30.859 -2.174 -51.343 1.00 40.78 172 GLU A N 1
ATOM 1397 C CA . GLU A 1 172 ? -31.565 -2.094 -50.038 1.00 40.78 172 GLU A CA 1
ATOM 1398 C C . GLU A 1 172 ? -31.805 -3.363 -49.179 1.00 40.78 172 GLU A C 1
ATOM 1400 O O . GLU A 1 172 ? -32.744 -4.124 -49.391 1.00 40.78 172 GLU A O 1
ATOM 1405 N N . SER A 1 173 ? -31.070 -3.466 -48.060 1.00 30.95 173 SER A N 1
ATOM 1406 C CA . SER A 1 173 ? -31.592 -4.037 -46.807 1.00 30.95 173 SER A CA 1
ATOM 1407 C C . SER A 1 173 ? -30.902 -3.417 -45.585 1.00 30.95 173 SER A C 1
ATOM 1409 O O . SER A 1 173 ? -29.678 -3.464 -45.467 1.00 30.95 173 SER A O 1
ATOM 1411 N N . LEU A 1 174 ? -31.701 -2.846 -44.677 1.00 46.53 174 LEU A N 1
ATOM 1412 C CA . LEU A 1 174 ? -31.312 -2.448 -43.321 1.00 46.53 174 LEU A CA 1
ATOM 1413 C C . LEU A 1 174 ? -30.595 -3.604 -42.599 1.00 46.53 174 LEU A C 1
ATOM 1415 O O . LEU A 1 174 ? -31.168 -4.684 -42.471 1.00 46.53 174 LEU A O 1
ATOM 1419 N N . SER A 1 175 ? -29.418 -3.355 -42.020 1.00 43.38 175 SER A N 1
ATOM 1420 C CA . SER A 1 175 ? -28.865 -4.224 -40.976 1.00 43.38 175 SER A CA 1
ATOM 1421 C C . SER A 1 175 ? -28.324 -3.405 -39.806 1.00 43.38 175 SER A C 1
ATOM 1423 O O . SER A 1 175 ? -27.479 -2.527 -39.970 1.00 43.38 175 SER A O 1
ATOM 1425 N N . VAL A 1 176 ? -28.878 -3.730 -38.643 1.00 44.34 176 VAL A N 1
ATOM 1426 C CA . VAL A 1 176 ? -28.559 -3.343 -37.263 1.00 44.34 176 VAL A CA 1
ATOM 1427 C C . VAL A 1 176 ? -27.068 -3.018 -37.034 1.00 44.34 176 VAL A C 1
ATOM 1429 O O . VAL A 1 176 ? -26.223 -3.745 -37.558 1.00 44.34 176 VAL A O 1
ATOM 1432 N N . PRO A 1 177 ? -26.723 -1.979 -36.236 1.00 52.59 177 PRO A N 1
ATOM 1433 C CA . PRO A 1 177 ? -25.345 -1.710 -35.816 1.00 52.59 177 PRO A CA 1
ATOM 1434 C C . PRO A 1 177 ? -24.731 -2.946 -35.147 1.00 52.59 177 PRO A C 1
ATOM 1436 O O . PRO A 1 177 ? -25.085 -3.287 -34.023 1.00 52.59 177 PRO A O 1
ATOM 1439 N N . ASN A 1 178 ? -23.864 -3.654 -35.866 1.00 52.22 178 ASN A N 1
ATOM 1440 C CA . ASN A 1 178 ? -23.300 -4.922 -35.422 1.00 52.22 178 ASN A CA 1
ATOM 1441 C C . ASN A 1 178 ? -21.783 -4.761 -35.326 1.00 52.22 178 ASN A C 1
ATOM 1443 O O . ASN A 1 178 ? -21.102 -4.807 -36.346 1.00 52.22 178 ASN A O 1
ATOM 1447 N N . ASP A 1 179 ? -21.252 -4.645 -34.107 1.00 54.97 179 ASP A N 1
ATOM 1448 C CA . ASP A 1 179 ? -19.811 -4.743 -33.800 1.00 54.97 179 ASP A CA 1
ATOM 1449 C C . ASP A 1 179 ? -19.161 -6.011 -34.405 1.00 54.97 179 ASP A C 1
ATOM 1451 O O . ASP A 1 179 ? -17.953 -6.069 -34.645 1.00 54.97 179 ASP A O 1
ATOM 1455 N N . TYR A 1 180 ? -19.987 -7.002 -34.752 1.00 49.03 180 TYR A N 1
ATOM 1456 C CA . TYR A 1 180 ? -19.633 -8.184 -35.533 1.00 49.03 180 TYR A CA 1
ATOM 1457 C C . TYR A 1 180 ? -19.063 -7.888 -36.929 1.00 49.03 180 TYR A C 1
ATOM 1459 O O . TYR A 1 180 ? -18.245 -8.668 -37.405 1.00 49.03 180 TYR A O 1
ATOM 1467 N N . THR A 1 181 ? -19.436 -6.792 -37.601 1.00 60.88 181 THR A N 1
ATOM 1468 C CA . THR A 1 181 ? -18.898 -6.478 -38.941 1.00 60.88 181 THR A CA 1
ATOM 1469 C C . THR A 1 181 ? -17.464 -5.965 -38.871 1.00 60.88 181 THR A C 1
ATOM 1471 O O . THR A 1 181 ? -16.639 -6.351 -39.694 1.00 60.88 181 THR A O 1
ATOM 1474 N N . HIS A 1 182 ? -17.136 -5.161 -37.857 1.00 69.94 182 HIS A N 1
ATOM 1475 C CA . HIS A 1 182 ? -15.775 -4.682 -37.627 1.00 69.94 182 HIS A CA 1
ATOM 1476 C C . HIS A 1 182 ? -14.861 -5.807 -37.133 1.00 69.94 182 HIS A C 1
ATOM 1478 O O . HIS A 1 182 ? -13.724 -5.910 -37.587 1.00 69.94 182 HIS A O 1
ATOM 1484 N N . PHE A 1 183 ? -15.362 -6.689 -36.258 1.00 66.19 183 PHE A N 1
ATOM 1485 C CA . PHE A 1 183 ? -14.602 -7.861 -35.824 1.00 66.19 183 PHE A CA 1
ATOM 1486 C C . PHE A 1 183 ? -14.366 -8.851 -36.972 1.00 66.19 183 PHE A C 1
ATOM 1488 O O . PHE A 1 183 ? -13.236 -9.293 -37.151 1.00 66.19 183 PHE A O 1
ATOM 1495 N N . ASN A 1 184 ? -15.378 -9.137 -37.801 1.00 69.62 184 ASN A N 1
ATOM 1496 C CA . ASN A 1 184 ? -15.203 -9.991 -38.981 1.00 69.62 184 ASN A CA 1
ATOM 1497 C C . ASN A 1 184 ? -14.268 -9.355 -40.016 1.00 69.62 184 ASN A C 1
ATOM 1499 O O . ASN A 1 184 ? -13.411 -10.041 -40.553 1.00 69.62 184 ASN A O 1
ATOM 1503 N N . SER A 1 185 ? -14.358 -8.041 -40.242 1.00 74.81 185 SER A N 1
ATOM 1504 C CA . SER A 1 185 ? -13.436 -7.341 -41.142 1.00 74.81 185 SER A CA 1
ATOM 1505 C C . SER A 1 185 ? -11.997 -7.356 -40.614 1.00 74.81 185 SER A C 1
ATOM 1507 O O . SER A 1 185 ? -11.070 -7.608 -41.379 1.00 74.81 185 SER A O 1
ATOM 1509 N N . GLN A 1 186 ? -11.788 -7.167 -39.305 1.00 78.56 186 GLN A N 1
ATOM 1510 C CA . GLN A 1 186 ? -10.466 -7.349 -38.700 1.00 78.56 186 GLN A CA 1
ATOM 1511 C C . GLN A 1 186 ? -9.974 -8.791 -38.812 1.00 78.56 186 GLN A C 1
ATOM 1513 O O . GLN A 1 186 ? -8.801 -9.008 -39.107 1.00 78.56 186 GLN A O 1
ATOM 1518 N N . PHE A 1 187 ? -10.852 -9.768 -38.599 1.00 81.06 187 PHE A N 1
ATOM 1519 C CA . PHE A 1 187 ? -10.517 -11.179 -38.735 1.00 81.06 187 PHE A CA 1
ATOM 1520 C C . PHE A 1 187 ? -10.089 -11.511 -40.169 1.00 81.06 187 PHE A C 1
ATOM 1522 O O . PHE A 1 187 ? -9.043 -12.127 -40.354 1.00 81.06 187 PHE A O 1
ATOM 1529 N N . ASP A 1 188 ? -10.808 -11.009 -41.174 1.00 83.81 188 ASP A N 1
ATOM 1530 C CA . ASP A 1 188 ? -10.455 -11.167 -42.588 1.00 83.81 188 ASP A CA 1
ATOM 1531 C C . ASP A 1 188 ? -9.118 -10.490 -42.921 1.00 83.81 188 ASP A C 1
ATOM 1533 O O . ASP A 1 188 ? -8.308 -11.034 -43.675 1.00 83.81 188 ASP A O 1
ATOM 1537 N N . ILE A 1 189 ? -8.835 -9.319 -42.340 1.00 86.88 189 ILE A N 1
ATOM 1538 C CA . ILE A 1 189 ? -7.543 -8.637 -42.507 1.00 86.88 189 ILE A CA 1
ATOM 1539 C C . ILE A 1 189 ? -6.411 -9.477 -41.905 1.00 86.88 189 ILE A C 1
ATOM 1541 O O . ILE A 1 189 ? -5.399 -9.700 -42.575 1.00 86.88 189 ILE A O 1
ATOM 1545 N N . PHE A 1 190 ? -6.572 -9.985 -40.681 1.00 83.44 190 PHE A N 1
ATOM 1546 C CA . PHE A 1 190 ? -5.564 -10.837 -40.047 1.00 83.44 190 PHE A CA 1
ATOM 1547 C C . PHE A 1 190 ? -5.381 -12.160 -40.790 1.00 83.44 190 PHE A C 1
ATOM 1549 O O . PHE A 1 190 ? -4.250 -12.601 -40.991 1.00 83.44 190 PHE A O 1
ATOM 1556 N N . GLN A 1 191 ? -6.466 -12.767 -41.266 1.00 87.69 191 GLN A N 1
ATOM 1557 C CA . GLN A 1 191 ? -6.417 -14.000 -42.040 1.00 87.69 191 GLN A CA 1
ATOM 1558 C C . GLN A 1 191 ? -5.673 -13.794 -43.367 1.00 87.69 191 GLN A C 1
ATOM 1560 O O . GLN A 1 191 ? -4.810 -14.598 -43.721 1.00 87.69 191 GLN A O 1
ATOM 1565 N N . ASN A 1 192 ? -5.917 -12.681 -44.064 1.00 87.31 192 ASN A N 1
ATOM 1566 C CA . ASN A 1 192 ? -5.178 -12.331 -45.278 1.00 87.31 192 ASN A CA 1
ATOM 1567 C C . ASN A 1 192 ? -3.693 -12.045 -45.002 1.00 87.31 192 ASN A C 1
ATOM 1569 O O . ASN A 1 192 ? -2.836 -12.469 -45.778 1.00 87.31 192 ASN A O 1
ATOM 1573 N N . GLN A 1 193 ? -3.366 -11.382 -43.888 1.00 91.06 193 GLN A N 1
ATOM 1574 C CA . GLN A 1 193 ? -1.975 -11.162 -43.478 1.00 91.06 193 GLN A CA 1
ATOM 1575 C C . GLN A 1 193 ? -1.246 -12.479 -43.188 1.00 91.06 193 GLN A C 1
ATOM 1577 O O . GLN A 1 193 ? -0.108 -12.650 -43.622 1.00 91.06 193 GLN A O 1
ATOM 1582 N N . ILE A 1 194 ? -1.901 -13.433 -42.520 1.00 87.81 194 ILE A N 1
ATOM 1583 C CA . ILE A 1 194 ? -1.343 -14.768 -42.264 1.00 87.81 194 ILE A CA 1
ATOM 1584 C C . ILE A 1 194 ? -1.053 -15.489 -43.583 1.00 87.81 194 ILE A C 1
ATOM 1586 O O . ILE A 1 194 ? 0.064 -15.961 -43.784 1.00 87.81 194 ILE A O 1
ATOM 1590 N N . VAL A 1 195 ? -2.007 -15.500 -44.519 1.00 92.31 195 VAL A N 1
ATOM 1591 C CA . VAL A 1 195 ? -1.821 -16.132 -45.837 1.00 92.31 195 VAL A CA 1
ATOM 1592 C C . VAL A 1 195 ? -0.672 -15.480 -46.618 1.00 92.31 195 VAL A C 1
ATOM 1594 O O . VAL A 1 195 ? 0.098 -16.171 -47.289 1.00 92.31 195 VAL A O 1
ATOM 1597 N N . GLN A 1 196 ? -0.522 -14.157 -46.537 1.00 88.00 196 GLN A N 1
ATOM 1598 C CA . GLN A 1 196 ? 0.577 -13.439 -47.187 1.00 88.00 196 GLN A CA 1
ATOM 1599 C C . GLN A 1 196 ? 1.936 -13.827 -46.580 1.00 88.00 196 GLN A C 1
ATOM 1601 O O . GLN A 1 196 ? 2.872 -14.146 -47.315 1.00 88.00 196 GLN A O 1
ATOM 1606 N N . LEU A 1 197 ? 2.026 -13.877 -45.248 1.00 86.00 197 LEU A N 1
ATOM 1607 C CA . LEU A 1 197 ? 3.234 -14.284 -44.527 1.00 86.00 197 LEU A CA 1
ATOM 1608 C C . LEU A 1 197 ? 3.603 -15.751 -44.791 1.00 86.00 197 LEU A C 1
ATOM 1610 O O . LEU A 1 197 ? 4.785 -16.077 -44.906 1.00 86.00 197 LEU A O 1
ATOM 1614 N N . GLU A 1 198 ? 2.621 -16.641 -44.939 1.00 84.62 198 GLU A N 1
ATOM 1615 C CA . GLU A 1 198 ? 2.852 -18.038 -45.322 1.00 84.62 198 GLU A CA 1
ATOM 1616 C C . GLU A 1 198 ? 3.424 -18.160 -46.739 1.00 84.62 198 GLU A C 1
ATOM 1618 O O . GLU A 1 198 ? 4.390 -18.899 -46.952 1.00 84.62 198 GLU A O 1
ATOM 1623 N N . LYS A 1 199 ? 2.901 -17.386 -47.701 1.00 89.75 199 LYS A N 1
ATOM 1624 C CA . LYS A 1 199 ? 3.456 -17.322 -49.064 1.00 89.75 199 LYS A CA 1
ATOM 1625 C C . LYS A 1 199 ? 4.884 -16.787 -49.064 1.00 89.75 199 LYS A C 1
ATOM 1627 O O . LYS A 1 199 ? 5.749 -17.362 -49.722 1.00 89.75 199 LYS A O 1
ATOM 1632 N N . GLU A 1 200 ? 5.152 -15.718 -48.318 1.00 84.44 200 GLU A N 1
ATOM 1633 C CA . GLU A 1 200 ? 6.499 -15.155 -48.197 1.00 84.44 200 GLU A CA 1
ATOM 1634 C C . GLU A 1 200 ? 7.467 -16.152 -47.554 1.00 84.44 200 GLU A C 1
ATOM 1636 O O . GLU A 1 200 ? 8.569 -16.346 -48.064 1.00 84.44 200 GLU A O 1
ATOM 1641 N N . LYS A 1 201 ? 7.055 -16.851 -46.490 1.00 89.00 201 LYS A N 1
ATOM 1642 C CA . LYS A 1 201 ? 7.846 -17.917 -45.861 1.00 89.00 201 LYS A CA 1
ATOM 1643 C C . LYS A 1 201 ? 8.214 -19.017 -46.859 1.00 89.00 201 LYS A C 1
ATOM 1645 O O . LYS A 1 201 ? 9.381 -19.411 -46.912 1.00 89.00 201 LYS A O 1
ATOM 1650 N N . GLU A 1 202 ? 7.259 -19.514 -47.646 1.00 88.88 202 GLU A N 1
ATOM 1651 C CA . GLU A 1 202 ? 7.534 -20.538 -48.665 1.00 88.88 202 GLU A CA 1
ATOM 1652 C C . GLU A 1 202 ? 8.444 -20.001 -49.782 1.00 88.88 202 GLU A C 1
ATOM 1654 O O . GLU A 1 202 ? 9.379 -20.687 -50.197 1.00 88.88 202 GLU A O 1
ATOM 1659 N N . MET A 1 203 ? 8.269 -18.742 -50.195 1.00 89.38 203 MET A N 1
ATOM 1660 C CA . MET A 1 203 ? 9.169 -18.075 -51.145 1.00 89.38 203 MET A CA 1
ATOM 1661 C C . MET A 1 203 ? 10.603 -17.965 -50.611 1.00 89.38 203 MET A C 1
ATOM 1663 O O . MET A 1 203 ? 11.559 -18.292 -51.320 1.00 89.38 203 MET A O 1
ATOM 1667 N N . TRP A 1 204 ? 10.780 -17.545 -49.356 1.00 86.31 204 TRP A N 1
ATOM 1668 C CA . TRP A 1 204 ? 12.091 -17.475 -48.705 1.00 86.31 204 TRP A CA 1
ATOM 1669 C C . TRP A 1 204 ? 12.736 -18.856 -48.574 1.00 86.31 204 TRP A C 1
ATOM 1671 O O . TRP A 1 204 ? 13.927 -19.008 -48.849 1.00 86.31 204 TRP A O 1
ATOM 1681 N N . LYS A 1 205 ? 11.953 -19.878 -48.218 1.00 89.25 205 LYS A N 1
ATOM 1682 C CA . LYS A 1 205 ? 12.411 -21.268 -48.120 1.00 89.25 205 LYS A CA 1
ATOM 1683 C C . LYS A 1 205 ? 12.858 -21.821 -49.474 1.00 89.25 205 LYS A C 1
ATOM 1685 O O . LYS A 1 205 ? 13.923 -22.433 -49.545 1.00 89.25 205 LYS A O 1
ATOM 1690 N N . LEU A 1 206 ? 12.105 -21.568 -50.546 1.00 91.00 206 LEU A N 1
ATOM 1691 C CA . LEU A 1 206 ? 12.477 -21.985 -51.898 1.00 91.00 206 LEU A CA 1
ATOM 1692 C C . LEU A 1 206 ? 13.748 -21.269 -52.374 1.00 91.00 206 LEU A C 1
ATOM 1694 O O . LEU A 1 206 ? 14.659 -21.916 -52.887 1.00 91.00 206 LEU A O 1
ATOM 1698 N N . ASN A 1 207 ? 13.858 -19.957 -52.141 1.00 84.00 207 ASN A N 1
ATOM 1699 C CA . ASN A 1 207 ? 15.066 -19.192 -52.461 1.00 84.00 207 ASN A CA 1
ATOM 1700 C C . ASN A 1 207 ? 16.295 -19.714 -51.710 1.00 84.00 207 ASN A C 1
ATOM 1702 O O . ASN A 1 207 ? 17.361 -19.867 -52.307 1.00 84.00 207 ASN A O 1
ATOM 1706 N N . TYR A 1 208 ? 16.143 -20.042 -50.426 1.00 86.56 208 TYR A N 1
ATOM 1707 C CA . TYR A 1 208 ? 17.210 -20.636 -49.629 1.00 86.56 208 TYR A CA 1
ATOM 1708 C C . TYR A 1 208 ? 17.637 -22.005 -50.171 1.00 86.56 208 TYR A C 1
ATOM 1710 O O . TYR A 1 208 ? 18.830 -22.248 -50.352 1.00 86.56 208 TYR A O 1
ATOM 1718 N N . GLN A 1 209 ? 16.684 -22.882 -50.499 1.00 88.69 209 GLN A N 1
ATOM 1719 C CA . GLN A 1 209 ? 16.978 -24.186 -51.102 1.00 88.69 209 GLN A CA 1
ATOM 1720 C C . GLN A 1 209 ? 17.694 -24.044 -52.449 1.00 88.69 209 GLN A C 1
ATOM 1722 O O . GLN A 1 209 ? 18.667 -24.746 -52.712 1.00 88.69 209 GLN A O 1
ATOM 1727 N N . LEU A 1 210 ? 17.265 -23.099 -53.284 1.00 83.69 210 LEU A N 1
ATOM 1728 C CA . LEU A 1 210 ? 17.861 -22.847 -54.594 1.00 83.69 210 LEU A CA 1
ATOM 1729 C C . LEU A 1 210 ? 19.277 -22.268 -54.463 1.00 83.69 210 LEU A C 1
ATOM 1731 O O . LEU A 1 210 ? 20.172 -22.618 -55.233 1.00 83.69 210 LEU A O 1
ATOM 1735 N N . GLN A 1 211 ? 19.509 -21.426 -53.457 1.00 80.94 211 GLN A N 1
ATOM 1736 C CA . GLN A 1 211 ? 20.834 -20.910 -53.126 1.00 80.94 211 GLN A CA 1
ATOM 1737 C C . GLN A 1 211 ? 21.754 -21.996 -52.553 1.00 80.94 211 GLN A C 1
ATOM 1739 O O . GLN A 1 211 ? 22.922 -22.058 -52.932 1.00 80.94 211 GLN A O 1
ATOM 1744 N N . SER A 1 212 ? 21.229 -22.885 -51.709 1.00 82.19 212 SER A N 1
ATOM 1745 C CA . SER A 1 212 ? 21.948 -24.054 -51.193 1.00 82.19 212 SER A CA 1
ATOM 1746 C C . SER A 1 212 ? 22.329 -25.027 -52.319 1.00 82.19 212 SER A C 1
ATOM 1748 O O . SER A 1 212 ? 23.491 -25.413 -52.423 1.00 82.19 212 SER A O 1
ATOM 1750 N N . ALA A 1 213 ? 21.409 -25.327 -53.241 1.00 79.69 213 ALA A N 1
ATOM 1751 C CA . ALA A 1 213 ? 21.680 -26.160 -54.415 1.00 79.69 213 ALA A CA 1
ATOM 1752 C C . ALA A 1 213 ? 22.710 -25.521 -55.367 1.00 79.69 213 ALA A C 1
ATOM 1754 O O . ALA A 1 213 ? 23.561 -26.212 -55.927 1.00 79.69 213 ALA A O 1
ATOM 1755 N N . LYS A 1 214 ? 22.677 -24.189 -55.530 1.00 76.50 214 LYS A N 1
ATOM 1756 C CA . LYS A 1 214 ? 23.710 -23.447 -56.272 1.00 76.50 214 LYS A CA 1
ATOM 1757 C C . LYS A 1 214 ? 25.081 -23.554 -55.600 1.00 76.50 214 LYS A C 1
ATOM 1759 O O . LYS A 1 214 ? 26.061 -23.779 -56.297 1.00 76.50 214 LYS A O 1
ATOM 1764 N N . GLN A 1 215 ? 25.151 -23.438 -54.272 1.00 74.75 215 GLN A N 1
ATOM 1765 C CA . GLN A 1 215 ? 26.404 -23.609 -53.528 1.00 74.75 215 GLN A CA 1
ATOM 1766 C C . GLN A 1 215 ? 26.957 -25.034 -53.645 1.00 74.75 215 GLN A C 1
ATOM 1768 O O . GLN A 1 215 ? 28.160 -25.190 -53.825 1.00 74.75 215 GLN A O 1
ATOM 1773 N N . GLN A 1 216 ? 26.097 -26.057 -53.622 1.00 73.31 216 GLN A N 1
ATOM 1774 C CA . GLN A 1 216 ? 26.508 -27.449 -53.840 1.00 73.31 216 GLN A CA 1
ATOM 1775 C C . GLN A 1 216 ? 27.043 -27.676 -55.263 1.00 73.31 216 GLN A C 1
ATOM 1777 O O . GLN A 1 216 ? 28.129 -28.228 -55.415 1.00 73.31 216 GLN A O 1
ATOM 1782 N N . ARG A 1 217 ? 26.378 -27.152 -56.305 1.00 68.50 217 ARG A N 1
ATOM 1783 C CA . ARG A 1 217 ? 26.901 -27.213 -57.687 1.00 68.50 217 ARG A CA 1
ATOM 1784 C C . ARG A 1 217 ? 28.235 -26.490 -57.867 1.00 68.50 217 ARG A C 1
ATOM 1786 O O . ARG A 1 217 ? 29.071 -26.952 -58.636 1.00 68.50 217 ARG A O 1
ATOM 1793 N N . SER A 1 218 ? 28.442 -25.363 -57.188 1.00 56.53 218 SER A N 1
ATOM 1794 C CA . SER A 1 218 ? 29.731 -24.662 -57.212 1.00 56.53 218 SER A CA 1
ATOM 1795 C C . SER A 1 218 ? 30.842 -25.444 -56.502 1.00 56.53 218 SER A C 1
ATOM 1797 O O . SER A 1 218 ? 31.994 -25.309 -56.890 1.00 56.53 218 SER A O 1
ATOM 1799 N N . GLN A 1 219 ? 30.517 -26.279 -55.508 1.00 55.28 219 GLN A N 1
ATOM 1800 C CA . GLN A 1 219 ? 31.485 -27.166 -54.848 1.00 55.28 219 GLN A CA 1
ATOM 1801 C C . GLN A 1 219 ? 31.797 -28.422 -55.678 1.00 55.28 219 GLN A C 1
ATOM 1803 O O . GLN A 1 219 ? 32.938 -28.871 -55.690 1.00 55.28 219 GLN A O 1
ATOM 1808 N N . GLU A 1 220 ? 30.824 -28.959 -56.420 1.00 54.59 220 GLU A N 1
ATOM 1809 C CA . GLU A 1 220 ? 31.034 -30.092 -57.339 1.00 54.59 220 GLU A CA 1
ATOM 1810 C C . GLU A 1 220 ? 31.869 -29.710 -58.578 1.00 54.59 220 GLU A C 1
ATOM 1812 O O . GLU A 1 220 ? 32.582 -30.551 -59.124 1.00 54.59 220 GLU A O 1
ATOM 1817 N N . ALA A 1 221 ? 31.836 -28.440 -59.003 1.00 53.94 221 ALA A N 1
ATOM 1818 C CA . ALA A 1 221 ? 32.608 -27.938 -60.146 1.00 53.94 221 ALA A CA 1
ATOM 1819 C C . ALA A 1 221 ? 34.112 -27.714 -59.858 1.00 53.94 221 ALA A C 1
ATOM 1821 O O . ALA A 1 221 ? 34.893 -27.592 -60.798 1.00 53.94 221 ALA A O 1
ATOM 1822 N N . GLU A 1 222 ? 34.535 -27.705 -58.590 1.00 48.53 222 GLU A N 1
ATOM 1823 C CA . GLU A 1 222 ? 35.937 -27.525 -58.157 1.00 48.53 222 GLU A CA 1
ATOM 1824 C C . GLU A 1 222 ? 36.646 -28.869 -57.847 1.00 48.53 222 GLU A C 1
ATOM 1826 O O . GLU A 1 222 ? 37.767 -28.901 -57.341 1.00 48.53 222 GLU A O 1
ATOM 1831 N N . GLY A 1 223 ? 36.009 -30.008 -58.153 1.00 42.12 223 GLY A N 1
ATOM 1832 C CA . GLY A 1 223 ? 36.479 -31.352 -57.803 1.00 42.12 223 GLY A CA 1
ATOM 1833 C C . GLY A 1 223 ? 36.988 -32.208 -58.969 1.00 42.12 223 GLY A C 1
ATOM 1834 O O . GLY A 1 223 ? 36.524 -33.333 -59.107 1.00 42.12 223 GLY A O 1
ATOM 1835 N N . PHE A 1 224 ? 37.933 -31.738 -59.793 1.00 37.72 224 PHE A N 1
ATOM 1836 C CA . PHE A 1 224 ? 38.714 -32.611 -60.698 1.00 37.72 224 PHE A CA 1
ATOM 1837 C C . PHE A 1 224 ? 40.156 -32.093 -60.904 1.00 37.72 224 PHE A C 1
ATOM 1839 O O . PHE A 1 224 ? 40.329 -30.924 -61.250 1.00 37.72 224 PHE A O 1
ATOM 1846 N N . PRO A 1 225 ? 41.209 -32.930 -60.739 1.00 42.22 225 PRO A N 1
ATOM 1847 C CA . PRO A 1 225 ? 42.594 -32.508 -60.929 1.00 42.22 225 PRO A CA 1
ATOM 1848 C C . PRO A 1 225 ? 43.085 -32.707 -62.378 1.00 42.22 225 PRO A C 1
ATOM 1850 O O . PRO A 1 225 ? 42.983 -33.793 -62.938 1.00 42.22 225 PRO A O 1
ATOM 1853 N N . SER A 1 226 ? 43.680 -31.638 -62.918 1.00 39.38 226 SER A N 1
ATOM 1854 C CA . SER A 1 226 ? 44.825 -31.557 -63.848 1.00 39.38 226 SER A CA 1
ATOM 1855 C C . SER A 1 226 ? 44.905 -32.463 -65.091 1.00 39.38 226 SER A C 1
ATOM 1857 O O . SER A 1 226 ? 45.120 -33.660 -64.970 1.00 39.38 226 SER A O 1
ATOM 1859 N N . THR A 1 227 ? 45.048 -31.855 -66.281 1.00 33.69 227 THR A N 1
ATOM 1860 C CA . THR A 1 227 ? 46.231 -32.074 -67.155 1.00 33.69 227 THR A CA 1
ATOM 1861 C C . THR A 1 227 ? 46.493 -30.869 -68.087 1.00 33.69 227 THR A C 1
ATOM 1863 O O . THR A 1 227 ? 45.551 -30.169 -68.458 1.00 33.69 227 THR A O 1
ATOM 1866 N N . PRO A 1 228 ? 47.767 -30.587 -68.445 1.00 50.97 228 PRO A N 1
ATOM 1867 C CA . PRO A 1 228 ? 48.180 -29.439 -69.255 1.00 50.97 228 PRO A CA 1
ATOM 1868 C C . PRO A 1 228 ? 48.286 -29.790 -70.750 1.00 50.97 228 PRO A C 1
ATOM 1870 O O . PRO A 1 228 ? 48.591 -30.929 -71.089 1.00 50.97 228 PRO A O 1
ATOM 1873 N N . SER A 1 229 ? 48.133 -28.793 -71.632 1.00 32.66 229 SER A N 1
ATOM 1874 C CA . SER A 1 229 ? 49.023 -28.505 -72.781 1.00 32.66 229 SER A CA 1
ATOM 1875 C C . SER A 1 229 ? 48.289 -27.827 -73.950 1.00 32.66 229 SER A C 1
ATOM 1877 O O . SER A 1 229 ? 47.413 -28.408 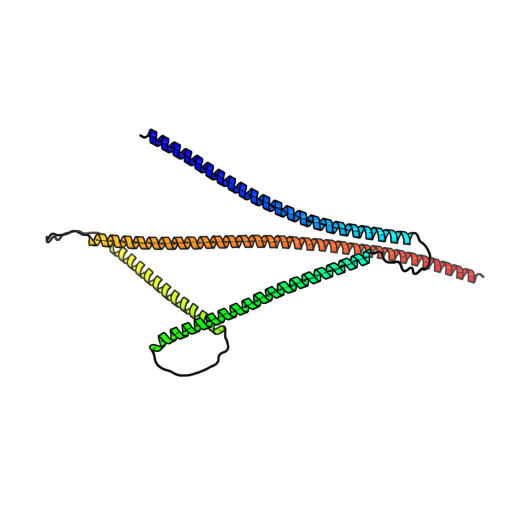-74.580 1.00 32.66 229 SER A O 1
ATOM 1879 N N . SER A 1 230 ? 48.740 -26.603 -74.241 1.00 34.03 230 SER A N 1
ATOM 1880 C CA . SER A 1 230 ? 49.110 -26.080 -75.566 1.00 34.03 230 SER A CA 1
ATOM 1881 C C . SER A 1 230 ? 48.153 -26.254 -76.754 1.00 34.03 230 SER A C 1
ATOM 1883 O O . SER A 1 230 ? 48.113 -27.320 -77.354 1.00 34.03 230 SER A O 1
ATOM 1885 N N . VAL A 1 231 ? 47.597 -25.132 -77.237 1.00 37.09 231 VAL A N 1
ATOM 1886 C CA . VAL A 1 231 ? 47.859 -24.665 -78.616 1.00 37.09 231 VAL A CA 1
ATOM 1887 C C . VAL A 1 231 ? 47.933 -23.132 -78.635 1.00 37.09 231 VAL A C 1
ATOM 1889 O O . VAL A 1 231 ? 46.975 -22.434 -78.317 1.00 37.09 231 VAL A O 1
ATOM 1892 N N . VAL A 1 232 ? 49.094 -22.623 -79.047 1.00 40.47 232 VAL A N 1
ATOM 1893 C CA . VAL A 1 232 ? 49.374 -21.228 -79.410 1.00 40.47 232 VAL A CA 1
ATOM 1894 C C . VAL A 1 232 ? 48.945 -20.962 -80.859 1.00 40.47 232 VAL A C 1
ATOM 1896 O O . VAL A 1 232 ? 49.418 -21.652 -81.761 1.00 40.47 232 VAL A O 1
ATOM 1899 N N . LYS A 1 233 ? 48.129 -19.922 -81.085 1.00 37.53 233 LYS A N 1
ATOM 1900 C CA . LYS A 1 233 ? 48.018 -19.085 -82.309 1.00 37.53 233 LYS A CA 1
ATOM 1901 C C . LYS A 1 233 ? 46.969 -17.998 -81.997 1.00 37.53 233 LYS A C 1
ATOM 1903 O O . LYS A 1 233 ? 45.887 -18.352 -81.565 1.00 37.53 233 LYS A O 1
ATOM 1908 N N . THR A 1 234 ? 47.157 -16.687 -82.118 1.00 33.16 234 THR A N 1
ATOM 1909 C CA . THR A 1 234 ? 48.082 -15.864 -82.905 1.00 33.16 234 THR A CA 1
ATOM 1910 C C . THR A 1 234 ? 48.004 -14.427 -82.375 1.00 33.16 234 THR A C 1
ATOM 1912 O O . THR A 1 234 ? 46.969 -14.010 -81.867 1.00 33.16 234 THR A O 1
ATOM 1915 N N . LEU A 1 235 ? 49.105 -13.691 -82.510 1.00 41.50 235 LEU A N 1
ATOM 1916 C CA . LEU A 1 235 ? 49.309 -12.306 -82.081 1.00 41.50 235 LEU A CA 1
ATOM 1917 C C . LEU A 1 235 ? 48.331 -11.311 -82.732 1.00 41.50 235 LEU A C 1
ATOM 1919 O O . LEU A 1 235 ? 48.191 -11.320 -83.951 1.00 41.50 235 LEU A O 1
ATOM 1923 N N . SER A 1 236 ? 47.781 -10.399 -81.926 1.00 34.00 236 SER A N 1
ATOM 1924 C CA . SER A 1 236 ? 47.817 -8.954 -82.195 1.00 34.00 236 SER A CA 1
ATOM 1925 C C . SER A 1 236 ? 47.639 -8.165 -80.886 1.00 34.00 236 SER A C 1
ATOM 1927 O O . SER A 1 236 ? 46.873 -8.596 -80.024 1.00 34.00 236 SER A O 1
ATOM 1929 N N . PRO A 1 237 ? 48.391 -7.067 -80.699 1.00 57.84 237 PRO A N 1
ATOM 1930 C CA . PRO A 1 237 ? 48.481 -6.333 -79.443 1.00 57.84 237 PRO A CA 1
ATOM 1931 C C . PRO A 1 237 ? 47.354 -5.300 -79.342 1.00 57.84 237 PRO A C 1
ATOM 1933 O O . PRO A 1 237 ? 47.080 -4.644 -80.337 1.00 57.84 237 PRO A O 1
ATOM 1936 N N . GLU A 1 238 ? 46.735 -5.150 -78.163 1.00 34.88 238 GLU A N 1
ATOM 1937 C CA . GLU A 1 238 ? 46.428 -3.853 -77.523 1.00 34.88 238 GLU A CA 1
ATOM 1938 C C . GLU A 1 238 ? 45.514 -3.990 -76.280 1.00 34.88 238 GLU A C 1
ATOM 1940 O O . GLU A 1 238 ? 44.438 -4.576 -76.322 1.00 34.88 238 GLU A O 1
ATOM 1945 N N . THR A 1 239 ? 45.958 -3.361 -75.182 1.00 44.81 239 THR A N 1
ATOM 1946 C CA . THR A 1 239 ? 45.234 -2.949 -73.951 1.00 44.81 239 THR A CA 1
ATOM 1947 C C . THR A 1 239 ? 44.803 -4.008 -72.905 1.00 44.81 239 THR A C 1
ATOM 1949 O O . THR A 1 239 ? 43.826 -4.726 -73.095 1.00 44.81 239 THR A O 1
ATOM 1952 N N . PRO A 1 240 ? 45.459 -4.060 -71.723 1.00 45.72 240 PRO A N 1
ATOM 1953 C CA . PRO A 1 240 ? 45.004 -4.861 -70.589 1.00 45.72 240 PRO A CA 1
ATOM 1954 C C . PRO A 1 240 ? 44.071 -4.074 -69.643 1.00 45.72 240 PRO A C 1
ATOM 1956 O O . PRO A 1 240 ? 44.497 -3.157 -68.948 1.00 45.72 240 PRO A O 1
ATOM 1959 N N . GLY A 1 241 ? 42.803 -4.494 -69.586 1.00 50.56 241 GLY A N 1
ATOM 1960 C CA . GLY A 1 241 ? 42.232 -5.075 -68.359 1.00 50.56 241 GLY A CA 1
ATOM 1961 C C . GLY A 1 241 ? 41.809 -4.166 -67.196 1.00 50.56 241 GLY A C 1
ATOM 1962 O O . GLY A 1 241 ? 42.280 -4.376 -66.082 1.00 50.56 241 GLY A O 1
ATOM 1963 N N . THR A 1 242 ? 40.861 -3.244 -67.392 1.00 55.28 242 THR A N 1
ATOM 1964 C CA . THR A 1 242 ? 40.180 -2.552 -66.270 1.00 55.28 242 THR A CA 1
ATOM 1965 C C . THR A 1 242 ? 38.793 -3.115 -65.930 1.00 55.28 242 THR A C 1
ATOM 1967 O O . THR A 1 242 ? 38.388 -3.045 -64.776 1.00 55.28 242 THR A O 1
ATOM 1970 N N . SER A 1 243 ? 38.086 -3.747 -66.878 1.00 59.59 243 SER A N 1
ATOM 1971 C CA . SER A 1 243 ? 36.679 -4.151 -66.679 1.00 59.59 243 SER A CA 1
ATOM 1972 C C . SER A 1 243 ? 36.487 -5.265 -65.637 1.00 59.59 243 SER A C 1
ATOM 1974 O O . SER A 1 243 ? 35.698 -5.097 -64.713 1.00 59.59 243 SER A O 1
ATOM 1976 N N . ASP A 1 244 ? 37.249 -6.363 -65.713 1.00 67.88 244 ASP A N 1
ATOM 1977 C CA . ASP A 1 244 ? 37.094 -7.491 -64.773 1.00 67.88 244 ASP A CA 1
ATOM 1978 C C . ASP A 1 244 ? 37.471 -7.112 -63.331 1.00 67.88 244 ASP A C 1
ATOM 1980 O O . ASP A 1 244 ? 36.863 -7.578 -62.367 1.00 67.88 244 ASP A O 1
ATOM 1984 N N . ALA A 1 245 ? 38.463 -6.233 -63.161 1.00 76.38 245 ALA A N 1
ATOM 1985 C CA . ALA A 1 245 ? 38.879 -5.757 -61.844 1.00 76.38 245 ALA A CA 1
ATOM 1986 C C . ALA A 1 245 ? 37.818 -4.850 -61.200 1.00 76.38 245 ALA A C 1
ATOM 1988 O O . ALA A 1 245 ? 37.615 -4.897 -59.982 1.00 76.38 245 ALA A O 1
ATOM 1989 N N . ASP A 1 246 ? 37.131 -4.042 -62.009 1.00 79.44 246 ASP A N 1
ATOM 1990 C CA . ASP A 1 246 ? 36.069 -3.152 -61.547 1.00 79.44 246 ASP A CA 1
ATOM 1991 C C . ASP A 1 246 ? 34.781 -3.924 -61.211 1.00 79.44 246 ASP A C 1
ATOM 1993 O O . ASP A 1 246 ? 34.147 -3.626 -60.195 1.00 79.44 246 ASP A O 1
ATOM 1997 N N . ASP A 1 247 ? 34.448 -4.980 -61.959 1.00 83.69 247 ASP A N 1
ATOM 1998 C CA . ASP A 1 247 ? 33.311 -5.863 -61.663 1.00 83.69 247 ASP A CA 1
ATOM 1999 C C . ASP A 1 247 ? 33.530 -6.696 -60.390 1.00 83.69 247 ASP A C 1
ATOM 2001 O O . ASP A 1 247 ? 32.638 -6.807 -59.540 1.00 83.69 247 ASP A O 1
ATOM 2005 N N . VAL A 1 248 ? 34.747 -7.213 -60.188 1.00 86.31 248 VAL A N 1
ATOM 2006 C CA . VAL A 1 248 ? 35.136 -7.902 -58.948 1.00 86.31 248 VAL A CA 1
ATOM 2007 C C . VAL A 1 248 ? 35.091 -6.942 -57.754 1.00 86.31 248 VAL A C 1
ATOM 2009 O O . VAL A 1 248 ? 34.553 -7.284 -56.696 1.00 86.31 248 VAL A O 1
ATOM 2012 N N . ARG A 1 249 ? 35.590 -5.708 -57.915 1.00 89.38 249 ARG A N 1
ATOM 2013 C CA . ARG A 1 249 ? 35.501 -4.672 -56.875 1.00 89.38 249 ARG A CA 1
ATOM 2014 C C . ARG A 1 249 ? 34.045 -4.351 -56.540 1.00 89.38 249 ARG A C 1
ATOM 2016 O O . ARG A 1 249 ? 33.707 -4.272 -55.361 1.00 89.38 249 ARG A O 1
ATOM 2023 N N . LYS A 1 250 ? 33.183 -4.203 -57.547 1.00 89.19 250 LYS A N 1
ATOM 2024 C CA . LYS A 1 250 ? 31.748 -3.953 -57.367 1.00 89.19 250 LYS A CA 1
ATOM 2025 C C . LYS A 1 250 ? 31.066 -5.088 -56.601 1.00 89.19 250 LYS A C 1
ATOM 2027 O O . LYS A 1 250 ? 30.353 -4.813 -55.643 1.00 89.19 250 LYS A O 1
ATOM 2032 N N . PHE A 1 251 ? 31.349 -6.346 -56.937 1.00 91.44 251 PHE A N 1
ATOM 2033 C CA . PHE A 1 251 ? 30.822 -7.504 -56.210 1.00 91.44 251 PHE A CA 1
ATOM 2034 C C . PHE A 1 251 ? 31.226 -7.503 -54.728 1.00 91.44 251 PHE A C 1
ATOM 2036 O O . PHE A 1 251 ? 30.381 -7.708 -53.853 1.00 91.44 251 PHE A O 1
ATOM 2043 N N . PHE A 1 252 ? 32.501 -7.245 -54.422 1.00 93.44 252 PHE A N 1
ATOM 2044 C CA . PHE A 1 252 ? 32.957 -7.180 -53.033 1.00 93.44 252 PHE A CA 1
ATOM 2045 C C . PHE A 1 252 ? 32.390 -5.972 -52.286 1.00 93.44 252 PHE A C 1
ATOM 2047 O O . PHE A 1 252 ? 32.068 -6.106 -51.109 1.00 93.44 252 PHE A O 1
ATOM 2054 N N . LEU A 1 253 ? 32.210 -4.827 -52.950 1.00 92.62 253 LEU A N 1
ATOM 2055 C CA . LEU A 1 253 ? 31.545 -3.658 -52.369 1.00 92.62 253 LEU A CA 1
ATOM 2056 C C . LEU A 1 253 ? 30.066 -3.933 -52.073 1.00 92.62 253 LEU A C 1
ATOM 2058 O O . LEU A 1 253 ? 29.601 -3.625 -50.976 1.00 92.62 253 LEU A O 1
ATOM 2062 N N . ASP A 1 254 ? 29.345 -4.579 -52.990 1.00 92.94 254 ASP A N 1
ATOM 2063 C CA . ASP A 1 254 ? 27.952 -4.983 -52.783 1.00 92.94 254 ASP A CA 1
ATOM 2064 C C . ASP A 1 254 ? 27.841 -6.012 -51.649 1.00 92.94 254 ASP A C 1
ATOM 2066 O O . ASP A 1 254 ? 26.961 -5.911 -50.787 1.00 92.94 254 ASP A O 1
ATOM 2070 N N . ARG A 1 255 ? 28.770 -6.975 -51.587 1.00 94.25 255 ARG A N 1
ATOM 2071 C CA . ARG A 1 255 ? 28.835 -7.970 -50.510 1.00 94.25 255 ARG A CA 1
ATOM 2072 C C . ARG A 1 255 ? 29.166 -7.331 -49.164 1.00 94.25 255 ARG A C 1
ATOM 2074 O O . ARG A 1 255 ? 28.526 -7.671 -48.170 1.00 94.25 255 ARG A O 1
ATOM 2081 N N . LEU A 1 256 ? 30.113 -6.394 -49.127 1.00 94.25 256 LEU A N 1
ATOM 2082 C CA . LEU A 1 256 ? 30.445 -5.612 -47.939 1.00 94.25 256 LEU A CA 1
ATOM 2083 C C . LEU A 1 256 ? 29.218 -4.819 -47.472 1.00 94.25 256 LEU A C 1
ATOM 2085 O O . LEU A 1 256 ? 28.859 -4.882 -46.301 1.00 94.25 256 LEU A O 1
ATOM 2089 N N . GLY A 1 257 ? 28.516 -4.153 -48.393 1.00 93.50 257 GLY A N 1
ATOM 2090 C CA . GLY A 1 257 ? 27.292 -3.409 -48.099 1.00 93.50 257 GLY A CA 1
ATOM 2091 C C . GLY A 1 257 ? 26.168 -4.291 -47.546 1.00 93.50 257 GLY A C 1
ATOM 2092 O O . GLY A 1 257 ? 25.481 -3.897 -46.604 1.00 93.50 257 GLY A O 1
ATOM 2093 N N . GLN A 1 258 ? 25.992 -5.506 -48.074 1.00 94.50 258 GLN A N 1
ATOM 2094 C CA . GLN A 1 258 ? 25.043 -6.484 -47.529 1.00 94.50 258 GLN A CA 1
ATOM 2095 C C . GLN A 1 258 ? 25.431 -6.942 -46.118 1.00 94.50 258 GLN A C 1
ATOM 2097 O O . GLN A 1 258 ? 24.567 -6.994 -45.241 1.00 94.50 258 GLN A O 1
ATOM 2102 N N . LEU A 1 259 ? 26.714 -7.241 -45.884 1.00 94.12 259 LEU A N 1
ATOM 2103 C CA . LEU A 1 259 ? 27.209 -7.621 -44.559 1.00 94.12 259 LEU A CA 1
ATOM 2104 C C . LEU A 1 259 ? 26.993 -6.490 -43.546 1.00 94.12 259 LEU A C 1
ATOM 2106 O O . LEU A 1 259 ? 26.466 -6.750 -42.466 1.00 94.12 259 LEU A O 1
ATOM 2110 N N . VAL A 1 260 ? 27.297 -5.243 -43.915 1.00 94.31 260 VAL A N 1
ATOM 2111 C CA . VAL A 1 260 ? 27.073 -4.061 -43.066 1.00 94.31 260 VAL A CA 1
ATOM 2112 C C . VAL A 1 260 ? 25.594 -3.899 -42.716 1.00 94.31 260 VAL A C 1
ATOM 2114 O O . VAL A 1 260 ? 25.268 -3.736 -41.544 1.00 94.31 260 VAL A O 1
ATOM 2117 N N . LYS A 1 261 ? 24.679 -4.029 -43.688 1.00 93.94 261 LYS A N 1
ATOM 2118 C CA . LYS A 1 261 ? 23.229 -3.991 -43.419 1.00 93.94 261 LYS A CA 1
ATOM 2119 C C . LYS A 1 261 ? 22.800 -5.106 -42.467 1.00 93.94 261 LYS A C 1
ATOM 2121 O O . LYS A 1 261 ? 22.030 -4.858 -41.544 1.00 93.94 261 LYS A O 1
ATOM 2126 N N . SER A 1 262 ? 23.301 -6.326 -42.671 1.00 93.06 262 SER A N 1
ATOM 2127 C CA . SER A 1 262 ? 22.974 -7.458 -41.797 1.00 93.06 262 SER A CA 1
ATOM 2128 C C . SER A 1 262 ? 23.478 -7.250 -40.365 1.00 93.06 262 SER A C 1
ATOM 2130 O O . SER A 1 262 ? 22.739 -7.525 -39.423 1.00 93.06 262 SER A O 1
ATOM 2132 N N . ALA A 1 263 ? 24.679 -6.683 -40.202 1.00 91.00 263 ALA A N 1
ATOM 2133 C CA . ALA A 1 263 ? 25.246 -6.337 -38.906 1.00 91.00 263 ALA A CA 1
ATOM 2134 C C . ALA A 1 263 ? 24.451 -5.211 -38.230 1.00 91.00 263 ALA A C 1
ATOM 2136 O O . ALA A 1 263 ? 24.104 -5.338 -37.064 1.00 91.00 263 ALA A O 1
ATOM 2137 N N . GLN A 1 264 ? 24.073 -4.163 -38.969 1.00 94.06 264 GLN A N 1
ATOM 2138 C CA . GLN A 1 264 ? 23.267 -3.057 -38.444 1.00 94.06 264 GLN A CA 1
ATOM 2139 C C . GLN A 1 264 ? 21.872 -3.513 -37.988 1.00 94.06 264 GLN A C 1
ATOM 2141 O O . GLN A 1 264 ? 21.373 -3.064 -36.957 1.00 94.06 264 GLN A O 1
ATOM 2146 N N . ILE A 1 265 ? 21.233 -4.423 -38.731 1.00 92.44 265 ILE A N 1
ATOM 2147 C CA . ILE A 1 265 ? 19.942 -5.006 -38.336 1.00 92.44 265 ILE A CA 1
ATOM 2148 C C . ILE A 1 265 ? 20.111 -5.896 -37.101 1.00 92.44 265 ILE A C 1
ATOM 2150 O O . ILE A 1 265 ? 19.266 -5.855 -36.209 1.00 92.44 265 ILE A O 1
ATOM 2154 N N . ALA A 1 266 ? 21.177 -6.700 -37.040 1.00 92.00 266 ALA A N 1
ATOM 2155 C CA . ALA A 1 266 ? 21.474 -7.517 -35.867 1.00 92.00 266 ALA A CA 1
ATOM 2156 C C . ALA A 1 266 ? 21.703 -6.646 -34.620 1.00 92.00 266 ALA A C 1
ATOM 2158 O O . ALA A 1 266 ? 21.147 -6.947 -33.568 1.00 92.00 266 ALA A O 1
ATOM 2159 N N . ASP A 1 267 ? 22.425 -5.534 -34.764 1.00 92.44 267 ASP A N 1
ATOM 2160 C CA . ASP A 1 267 ? 22.689 -4.571 -33.692 1.00 92.44 267 ASP A CA 1
ATOM 2161 C C . ASP A 1 267 ? 21.404 -3.858 -33.234 1.00 92.44 267 ASP A C 1
ATOM 2163 O O . ASP A 1 267 ? 21.093 -3.808 -32.047 1.00 92.44 267 ASP A O 1
ATOM 2167 N N . SER A 1 268 ? 20.559 -3.431 -34.179 1.00 93.75 268 SER A N 1
ATOM 2168 C CA . SER A 1 268 ? 19.250 -2.827 -33.869 1.00 93.75 268 SER A CA 1
ATOM 2169 C C . SER A 1 268 ? 18.327 -3.798 -33.120 1.00 93.75 268 SER A C 1
ATOM 2171 O O . SER A 1 268 ? 17.610 -3.400 -32.204 1.00 93.75 268 SER A O 1
ATOM 2173 N N . LYS A 1 269 ? 18.351 -5.088 -33.483 1.00 94.75 269 LYS A N 1
ATOM 2174 C CA . LYS A 1 269 ? 17.600 -6.138 -32.777 1.00 94.75 269 LYS A CA 1
ATOM 2175 C C . LYS A 1 269 ? 18.156 -6.395 -31.380 1.00 94.75 269 LYS A C 1
ATOM 2177 O O . LYS A 1 269 ? 17.375 -6.556 -30.448 1.00 94.75 269 LYS A O 1
ATOM 2182 N N . ALA A 1 270 ? 19.479 -6.419 -31.225 1.00 93.62 270 ALA A N 1
ATOM 2183 C CA . ALA A 1 270 ? 20.116 -6.559 -29.921 1.00 93.62 270 ALA A CA 1
ATOM 2184 C C . ALA A 1 270 ? 19.750 -5.388 -28.995 1.00 93.62 270 ALA A C 1
ATOM 2186 O O . ALA A 1 270 ? 19.381 -5.616 -27.845 1.00 93.62 270 ALA A O 1
ATOM 2187 N N . PHE A 1 271 ? 19.758 -4.156 -29.515 1.00 94.38 271 PHE A N 1
ATOM 2188 C CA . PHE A 1 271 ? 19.307 -2.977 -28.778 1.00 94.38 271 PHE A CA 1
ATOM 2189 C C . PHE A 1 271 ? 17.831 -3.080 -28.376 1.00 94.38 271 PHE A C 1
ATOM 2191 O O . PHE A 1 271 ? 17.490 -2.813 -27.225 1.00 94.38 271 PHE A O 1
ATOM 2198 N N . PHE A 1 272 ? 16.962 -3.523 -29.291 1.00 94.00 272 PHE A N 1
ATOM 2199 C CA . PHE A 1 272 ? 15.544 -3.724 -28.995 1.00 94.00 272 PHE A CA 1
ATOM 2200 C C . PHE A 1 272 ? 15.343 -4.727 -27.851 1.00 94.00 272 PHE A C 1
ATOM 2202 O O . PHE A 1 272 ? 14.714 -4.383 -26.853 1.00 94.00 272 PHE A O 1
ATOM 2209 N N . PHE A 1 273 ? 15.943 -5.918 -27.935 1.00 94.06 273 PHE A N 1
ATOM 2210 C CA . PHE A 1 273 ? 15.829 -6.915 -26.868 1.00 94.06 273 PHE A CA 1
ATOM 2211 C C . PHE A 1 273 ? 16.428 -6.439 -25.547 1.00 94.06 273 PHE A C 1
ATOM 2213 O O . PHE A 1 273 ? 15.868 -6.718 -24.494 1.00 94.06 273 PHE A O 1
ATOM 2220 N N . HIS A 1 274 ? 17.532 -5.689 -25.576 1.00 97.12 274 HIS A N 1
ATOM 2221 C CA . HIS A 1 274 ? 18.080 -5.092 -24.362 1.00 97.12 274 HIS A CA 1
ATOM 2222 C C . HIS A 1 274 ? 17.089 -4.112 -23.725 1.00 97.12 274 HIS A C 1
ATOM 2224 O O . HIS A 1 274 ? 16.832 -4.203 -22.529 1.00 97.12 274 HIS A O 1
ATOM 2230 N N . SER A 1 275 ? 16.483 -3.229 -24.523 1.00 91.06 275 SER A N 1
ATOM 2231 C CA . SER A 1 275 ? 15.482 -2.277 -24.034 1.00 91.06 275 SER A CA 1
ATOM 2232 C C . SER A 1 275 ? 14.238 -2.971 -23.462 1.00 91.06 275 SER A C 1
ATOM 2234 O O . SER A 1 275 ? 13.725 -2.548 -22.428 1.00 91.06 275 SER A O 1
ATOM 2236 N N . GLU A 1 276 ? 13.800 -4.077 -24.070 1.00 93.81 276 GLU A N 1
ATOM 2237 C CA . GLU A 1 276 ? 12.691 -4.898 -23.578 1.00 93.81 276 GLU A CA 1
ATOM 2238 C C . GLU A 1 276 ? 13.046 -5.616 -22.268 1.00 93.81 276 GLU A C 1
ATOM 2240 O O . GLU A 1 276 ? 12.261 -5.584 -21.323 1.00 93.81 276 GLU A O 1
ATOM 2245 N N . CYS A 1 277 ? 14.248 -6.194 -22.160 1.00 95.75 277 CYS A N 1
ATOM 2246 C CA . CYS A 1 277 ? 14.745 -6.791 -20.918 1.00 95.75 277 CYS A CA 1
ATOM 2247 C C . CYS A 1 277 ? 14.814 -5.767 -19.780 1.00 95.75 277 CYS A C 1
ATOM 2249 O O . CYS A 1 277 ? 14.390 -6.074 -18.667 1.00 95.75 277 CYS A O 1
ATOM 2251 N N . THR A 1 278 ? 15.296 -4.553 -20.054 1.00 96.12 278 THR A N 1
ATOM 2252 C CA . THR A 1 278 ? 15.344 -3.472 -19.061 1.00 96.12 278 THR A CA 1
ATOM 2253 C C . THR A 1 278 ? 13.937 -3.068 -18.616 1.00 96.12 278 THR A C 1
ATOM 2255 O O . THR A 1 278 ? 13.665 -3.031 -17.420 1.00 96.12 278 THR A O 1
ATOM 2258 N N . ALA A 1 279 ? 12.998 -2.870 -19.549 1.00 93.00 279 ALA A N 1
ATOM 2259 C CA . ALA A 1 279 ? 11.610 -2.542 -19.210 1.00 93.00 279 ALA A CA 1
ATOM 2260 C C . ALA A 1 279 ? 10.910 -3.660 -18.409 1.00 93.00 279 ALA A C 1
ATOM 2262 O O . ALA A 1 279 ? 10.136 -3.393 -17.486 1.00 93.00 279 ALA A O 1
ATOM 2263 N N . LEU A 1 280 ? 11.182 -4.928 -18.738 1.00 95.44 280 LEU A N 1
ATOM 2264 C CA . LEU A 1 280 ? 10.680 -6.078 -17.983 1.00 95.44 280 LEU A CA 1
ATOM 2265 C C . LEU A 1 280 ? 11.274 -6.140 -16.573 1.00 95.44 280 LEU A C 1
ATOM 2267 O O . LEU A 1 280 ? 10.547 -6.451 -15.631 1.00 95.44 280 LEU A O 1
ATOM 2271 N N . GLN A 1 281 ? 12.561 -5.829 -16.421 1.00 97.56 281 GLN A N 1
ATOM 2272 C CA . GLN A 1 281 ? 13.229 -5.775 -15.124 1.00 97.56 281 GLN A CA 1
ATOM 2273 C C . GLN A 1 281 ? 12.622 -4.688 -14.230 1.00 97.56 281 GLN A C 1
ATOM 2275 O O . GLN A 1 281 ? 12.266 -4.981 -13.091 1.00 97.56 281 GLN A O 1
ATOM 2280 N N . GLU A 1 282 ? 12.425 -3.475 -14.752 1.00 96.69 282 GLU A N 1
ATOM 2281 C CA . GLU A 1 282 ? 11.766 -2.383 -14.020 1.00 96.69 282 GLU A CA 1
ATOM 2282 C C . GLU A 1 282 ? 10.348 -2.778 -13.584 1.00 96.69 282 GLU A C 1
ATOM 2284 O O . GLU A 1 282 ? 9.942 -2.569 -12.440 1.00 96.69 282 GLU A O 1
ATOM 2289 N N . ARG A 1 283 ? 9.587 -3.422 -14.478 1.00 95.38 283 ARG A N 1
ATOM 2290 C CA . ARG A 1 283 ? 8.247 -3.919 -14.148 1.00 95.38 283 ARG A CA 1
ATOM 2291 C C . ARG A 1 283 ? 8.276 -4.992 -13.058 1.00 95.38 283 ARG A C 1
ATOM 2293 O O . ARG A 1 283 ? 7.390 -5.000 -12.205 1.00 95.38 283 ARG A O 1
ATOM 2300 N N . LEU A 1 284 ? 9.246 -5.906 -13.096 1.00 95.69 284 LEU A N 1
ATOM 2301 C CA . LEU A 1 284 ? 9.410 -6.941 -12.075 1.00 95.69 284 LEU A CA 1
ATOM 2302 C C . LEU A 1 284 ? 9.716 -6.311 -10.713 1.00 95.69 284 LEU A C 1
ATOM 2304 O O . LEU A 1 284 ? 9.115 -6.703 -9.718 1.00 95.69 284 LEU A O 1
ATOM 2308 N N . GLU A 1 285 ? 10.595 -5.313 -10.677 1.00 96.56 285 GLU A N 1
ATOM 2309 C CA . GLU A 1 285 ? 10.951 -4.597 -9.453 1.00 96.56 285 GLU A CA 1
ATOM 2310 C C . GLU A 1 285 ? 9.734 -3.900 -8.829 1.00 96.56 285 GLU A C 1
ATOM 2312 O O . GLU A 1 285 ? 9.473 -4.063 -7.637 1.00 96.56 285 GLU A O 1
ATOM 2317 N N . LEU A 1 286 ? 8.915 -3.222 -9.641 1.00 94.50 286 LEU A N 1
ATOM 2318 C CA . LEU A 1 286 ? 7.659 -2.624 -9.174 1.00 94.50 286 LEU A CA 1
ATOM 2319 C C . LEU A 1 286 ? 6.682 -3.668 -8.617 1.00 94.50 286 LEU A C 1
ATOM 2321 O O . LEU A 1 286 ? 6.022 -3.418 -7.609 1.00 94.50 286 LEU A O 1
ATOM 2325 N N . LEU A 1 287 ? 6.579 -4.840 -9.252 1.00 93.25 287 LEU A N 1
ATOM 2326 C CA . LEU A 1 287 ? 5.720 -5.922 -8.765 1.00 93.25 287 LEU A CA 1
ATOM 2327 C C . LEU A 1 287 ? 6.222 -6.504 -7.440 1.00 93.25 287 LEU A C 1
ATOM 2329 O O . LEU A 1 287 ? 5.403 -6.770 -6.563 1.00 93.25 287 LEU A O 1
ATOM 2333 N N . ILE A 1 288 ? 7.538 -6.656 -7.268 1.00 95.94 288 ILE A N 1
ATOM 2334 C CA . ILE A 1 288 ? 8.141 -7.102 -6.004 1.00 95.94 288 ILE A CA 1
ATOM 2335 C C . ILE A 1 288 ? 7.844 -6.087 -4.894 1.00 95.94 288 ILE A C 1
ATOM 2337 O O . ILE A 1 288 ? 7.352 -6.467 -3.834 1.00 95.94 288 ILE A O 1
ATOM 2341 N N . GLN A 1 289 ? 8.035 -4.790 -5.152 1.00 97.12 289 GLN A N 1
ATOM 2342 C CA . GLN A 1 289 ? 7.713 -3.736 -4.183 1.00 97.12 289 GLN A CA 1
ATOM 2343 C C . GLN A 1 289 ? 6.222 -3.729 -3.805 1.00 97.12 289 GLN A C 1
ATOM 2345 O O . GLN A 1 289 ? 5.868 -3.576 -2.634 1.00 97.12 289 GLN A O 1
ATOM 2350 N N . GLN A 1 290 ? 5.325 -3.920 -4.781 1.00 91.88 290 GLN A N 1
ATOM 2351 C CA . GLN A 1 290 ? 3.890 -4.051 -4.514 1.00 91.88 290 GLN A CA 1
ATOM 2352 C C . GLN A 1 290 ? 3.579 -5.294 -3.676 1.00 91.88 290 GLN A C 1
ATOM 2354 O O . GLN A 1 290 ? 2.788 -5.207 -2.737 1.00 91.88 290 GLN A O 1
ATOM 2359 N N . GLN A 1 291 ? 4.215 -6.429 -3.973 1.00 96.25 291 GLN A N 1
ATOM 2360 C CA . GLN A 1 291 ? 4.067 -7.657 -3.201 1.00 96.25 291 GLN A CA 1
ATOM 2361 C C . GLN A 1 291 ? 4.487 -7.443 -1.741 1.00 96.25 291 GLN A C 1
ATOM 2363 O O . GLN A 1 291 ? 3.684 -7.704 -0.846 1.00 96.25 291 GLN A O 1
ATOM 2368 N N . GLU A 1 292 ? 5.675 -6.889 -1.492 1.00 96.94 292 GLU A N 1
ATOM 2369 C CA . GLU A 1 292 ? 6.163 -6.585 -0.139 1.00 96.94 292 GLU A CA 1
ATOM 2370 C C . GLU A 1 292 ? 5.220 -5.627 0.608 1.00 96.94 292 GLU A C 1
ATOM 2372 O O . GLU A 1 292 ? 4.891 -5.833 1.781 1.00 96.94 292 GLU A O 1
ATOM 2377 N N . MET A 1 293 ? 4.701 -4.600 -0.071 1.00 95.25 293 MET A N 1
ATOM 2378 C CA . MET A 1 293 ? 3.716 -3.690 0.517 1.00 95.25 293 MET A CA 1
ATOM 2379 C C . MET A 1 293 ? 2.425 -4.426 0.904 1.00 95.25 293 MET A C 1
ATOM 2381 O O . MET A 1 293 ? 1.890 -4.220 1.995 1.00 95.25 293 MET A O 1
ATOM 2385 N N . THR A 1 294 ? 1.917 -5.308 0.040 1.00 92.75 294 THR A N 1
ATOM 2386 C CA . THR A 1 294 ? 0.723 -6.101 0.362 1.00 92.75 294 THR A CA 1
ATOM 2387 C C . THR A 1 294 ? 0.973 -7.097 1.491 1.00 92.75 294 THR A C 1
ATOM 2389 O O . THR A 1 294 ? 0.106 -7.257 2.346 1.00 92.75 294 THR A O 1
ATOM 2392 N N . GLU A 1 295 ? 2.159 -7.703 1.561 1.00 96.69 295 GLU A N 1
ATOM 2393 C CA . GLU A 1 295 ? 2.538 -8.654 2.609 1.00 96.69 295 GLU A CA 1
ATOM 2394 C C . GLU A 1 295 ? 2.682 -7.967 3.972 1.00 96.69 295 GLU A C 1
ATOM 2396 O O . GLU A 1 295 ? 2.158 -8.449 4.978 1.00 96.69 295 GLU A O 1
ATOM 2401 N N . THR A 1 296 ? 3.298 -6.783 4.013 1.00 97.19 296 THR A N 1
ATOM 2402 C CA . THR A 1 296 ? 3.377 -5.984 5.246 1.00 97.19 296 THR A CA 1
ATOM 2403 C C . THR A 1 296 ? 1.998 -5.518 5.716 1.00 97.19 296 THR A C 1
ATOM 2405 O O . THR A 1 296 ? 1.720 -5.560 6.915 1.00 97.19 296 THR A O 1
ATOM 2408 N N . ASN A 1 297 ? 1.104 -5.125 4.804 1.00 96.31 297 ASN A N 1
ATOM 2409 C CA . ASN A 1 297 ? -0.276 -4.766 5.144 1.00 96.31 297 ASN A CA 1
ATOM 2410 C C . ASN A 1 297 ? -1.089 -5.975 5.629 1.00 96.31 297 ASN A C 1
ATOM 2412 O O . ASN A 1 297 ? -1.822 -5.861 6.612 1.00 96.31 297 ASN A O 1
ATOM 2416 N N . LEU A 1 298 ? -0.923 -7.139 4.994 1.00 95.56 298 LEU A N 1
ATOM 2417 C CA . LEU A 1 298 ? -1.531 -8.394 5.432 1.00 95.56 298 LEU A CA 1
ATOM 2418 C C . LEU A 1 298 ? -1.049 -8.768 6.840 1.00 95.56 298 LEU A C 1
ATOM 2420 O O . LEU A 1 298 ? -1.866 -9.098 7.693 1.00 95.56 298 LEU A O 1
ATOM 2424 N N . SER A 1 299 ? 0.253 -8.649 7.108 1.00 97.88 299 SER A N 1
ATOM 2425 C CA . SER A 1 299 ? 0.838 -8.895 8.430 1.00 97.88 299 SER A CA 1
ATOM 2426 C C . SER A 1 299 ? 0.290 -7.936 9.494 1.00 97.88 299 SER A C 1
ATOM 2428 O O . SER A 1 299 ? -0.090 -8.369 10.581 1.00 97.88 299 SER A O 1
ATOM 2430 N N . LYS A 1 300 ? 0.158 -6.637 9.190 1.00 97.19 300 LYS A N 1
ATOM 2431 C CA . LYS A 1 300 ? -0.466 -5.660 10.105 1.00 97.19 300 LYS A CA 1
ATOM 2432 C C . LYS A 1 300 ? -1.915 -6.023 10.426 1.00 97.19 300 LYS A C 1
ATOM 2434 O O . LYS A 1 300 ? -2.253 -6.156 11.598 1.00 97.19 300 LYS A O 1
ATOM 2439 N N . SER A 1 301 ? -2.736 -6.267 9.403 1.00 91.00 301 SER A N 1
ATOM 2440 C CA . SER A 1 301 ? -4.135 -6.669 9.591 1.00 91.00 301 SER A CA 1
ATOM 2441 C C . SER A 1 301 ? -4.250 -7.997 10.350 1.00 91.00 301 SER A C 1
ATOM 2443 O O . SER A 1 301 ? -5.112 -8.151 11.213 1.00 91.00 301 SER A O 1
ATOM 2445 N N . HIS A 1 302 ? -3.343 -8.945 10.101 1.00 98.00 302 HIS A N 1
ATOM 2446 C CA . HIS A 1 302 ? -3.278 -10.202 10.843 1.00 98.00 302 HIS A CA 1
ATOM 2447 C C . HIS A 1 302 ? -3.007 -9.977 12.337 1.00 98.00 302 HIS A C 1
ATOM 2449 O O . HIS A 1 302 ? -3.713 -10.541 13.174 1.00 98.00 302 HIS A O 1
ATOM 2455 N N . ASN A 1 303 ? -2.041 -9.116 12.676 1.00 97.25 303 ASN A N 1
ATOM 2456 C CA . ASN A 1 303 ? -1.742 -8.752 14.063 1.00 97.25 303 ASN A CA 1
ATOM 2457 C C . ASN A 1 303 ? -2.924 -8.036 14.735 1.00 97.25 303 ASN A C 1
ATOM 2459 O O . ASN A 1 303 ? -3.255 -8.341 15.876 1.00 97.25 303 ASN A O 1
ATOM 2463 N N . GLU A 1 304 ? -3.608 -7.131 14.031 1.00 97.44 304 GLU A N 1
ATOM 2464 C CA . GLU A 1 304 ? -4.816 -6.466 14.539 1.00 97.44 304 GLU A CA 1
ATOM 2465 C C . GLU A 1 304 ? -5.933 -7.470 14.845 1.00 97.44 304 GLU A C 1
ATOM 2467 O O . GLU A 1 304 ? -6.523 -7.440 15.926 1.00 97.44 304 GLU A O 1
ATOM 2472 N N . VAL A 1 305 ? -6.186 -8.416 13.934 1.00 96.50 305 VAL A N 1
ATOM 2473 C CA . VAL A 1 305 ? -7.161 -9.493 14.153 1.00 96.50 305 VAL A CA 1
ATOM 2474 C C . VAL A 1 305 ? -6.758 -10.364 15.343 1.00 96.50 305 VAL A C 1
ATOM 2476 O O . VAL A 1 305 ? -7.621 -10.761 16.127 1.00 96.50 305 VAL A O 1
ATOM 2479 N N . GLN A 1 306 ? -5.470 -10.668 15.508 1.00 96.94 306 GLN A N 1
ATOM 2480 C CA . GLN A 1 306 ? -4.980 -11.441 16.647 1.00 96.94 306 GLN A CA 1
ATOM 2481 C C . GLN A 1 306 ? -5.157 -10.686 17.973 1.00 96.94 306 GLN A C 1
ATOM 2483 O O . GLN A 1 306 ? -5.615 -11.283 18.950 1.00 96.94 306 GLN A O 1
ATOM 2488 N N . ASN A 1 307 ? -4.880 -9.381 17.995 1.00 97.31 307 ASN A N 1
ATOM 2489 C CA . ASN A 1 307 ? -5.095 -8.531 19.165 1.00 97.31 307 ASN A CA 1
ATOM 2490 C C . ASN A 1 307 ? -6.580 -8.492 19.545 1.00 97.31 307 ASN A C 1
ATOM 2492 O O . ASN A 1 307 ? -6.923 -8.843 20.6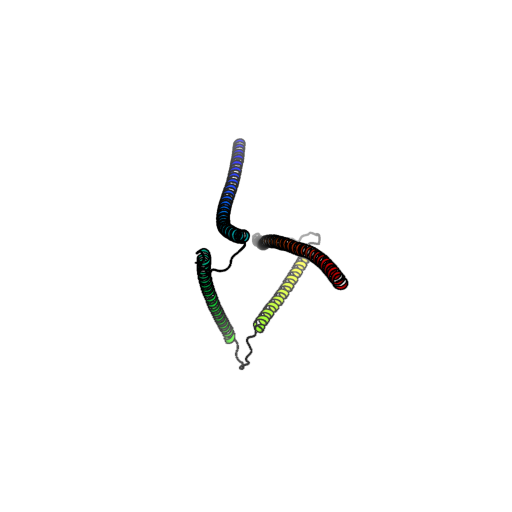73 1.00 97.31 307 ASN A O 1
ATOM 2496 N N . LEU A 1 308 ? -7.472 -8.209 18.588 1.00 96.81 308 LEU A N 1
ATOM 2497 C CA . LEU A 1 308 ? -8.924 -8.215 18.810 1.00 96.81 308 LEU A CA 1
ATOM 2498 C C . LEU A 1 308 ? -9.433 -9.573 19.307 1.00 96.81 308 LEU A C 1
ATOM 2500 O O . LEU A 1 308 ? -10.300 -9.635 20.177 1.00 96.81 308 LEU A O 1
ATOM 2504 N N . ARG A 1 309 ? -8.883 -10.682 18.796 1.00 97.50 309 ARG A N 1
ATOM 2505 C CA . ARG A 1 309 ? -9.203 -12.028 19.297 1.00 97.50 309 ARG A CA 1
ATOM 2506 C C . ARG A 1 309 ? -8.780 -12.213 20.752 1.00 97.50 309 ARG A C 1
ATOM 2508 O O . ARG A 1 309 ? -9.551 -12.778 21.522 1.00 97.50 309 ARG A O 1
ATOM 2515 N N . SER A 1 310 ? -7.594 -11.741 21.133 1.00 96.88 310 SER A N 1
ATOM 2516 C CA . SER A 1 310 ? -7.107 -11.835 22.517 1.00 96.88 310 SER A CA 1
ATOM 2517 C C . SER A 1 310 ? -7.910 -10.958 23.489 1.00 96.88 310 SER A C 1
ATOM 2519 O O . SER A 1 310 ? -8.231 -11.395 24.596 1.00 96.88 310 SER A O 1
ATOM 2521 N N . GLU A 1 311 ? -8.324 -9.763 23.060 1.00 97.12 311 GLU A N 1
ATOM 2522 C CA . GLU A 1 311 ? -9.208 -8.879 23.826 1.00 97.12 311 GLU A CA 1
ATOM 2523 C C . GLU A 1 311 ? -10.599 -9.500 23.998 1.00 97.12 311 GLU A C 1
ATOM 2525 O O . GLU A 1 311 ? -11.135 -9.543 25.108 1.00 97.12 311 GLU A O 1
ATOM 2530 N N . LEU A 1 312 ? -11.164 -10.065 22.925 1.00 96.75 312 LEU A N 1
ATOM 2531 C CA . LEU A 1 312 ? -12.435 -10.784 22.987 1.00 96.75 312 LEU A CA 1
ATOM 2532 C C . LEU A 1 312 ? -12.350 -11.993 23.927 1.00 96.75 312 LEU A C 1
ATOM 2534 O O . LEU A 1 312 ? -13.234 -12.201 24.751 1.00 96.75 312 LEU A O 1
ATOM 2538 N N . GLN A 1 313 ? -11.274 -12.774 23.854 1.00 97.56 313 GLN A N 1
ATOM 2539 C CA . GLN A 1 313 ? -11.066 -13.903 24.759 1.00 97.56 313 GLN A CA 1
ATOM 2540 C C . GLN A 1 313 ? -10.973 -13.449 26.222 1.00 97.56 313 GLN A C 1
ATOM 2542 O O . GLN A 1 313 ? -11.565 -14.073 27.099 1.00 97.56 313 GLN A O 1
ATOM 2547 N N . THR A 1 314 ? -10.273 -12.344 26.484 1.00 97.06 314 THR A N 1
ATOM 2548 C CA . THR A 1 314 ? -10.138 -11.787 27.837 1.00 97.06 314 THR A CA 1
ATOM 2549 C C . THR A 1 314 ? -11.481 -11.277 28.366 1.00 97.06 314 THR A C 1
ATOM 2551 O O . THR A 1 314 ? -11.835 -11.548 29.510 1.00 97.06 314 THR A O 1
ATOM 2554 N N . THR A 1 315 ? -12.272 -10.585 27.540 1.00 96.44 315 THR A N 1
ATOM 2555 C CA . THR A 1 315 ? -13.616 -10.120 27.933 1.00 96.44 315 THR A CA 1
ATOM 2556 C C . THR A 1 315 ? -14.582 -11.279 28.177 1.00 96.44 315 THR A C 1
ATOM 2558 O O . THR A 1 315 ? -15.309 -11.247 29.168 1.00 96.44 315 THR A O 1
ATOM 2561 N N . LEU A 1 316 ? -14.548 -12.331 27.350 1.00 97.81 316 LEU A N 1
ATOM 2562 C CA . LEU A 1 316 ? -15.323 -13.556 27.573 1.00 97.81 316 LEU A CA 1
ATOM 2563 C C . LEU A 1 316 ? -14.963 -14.219 28.905 1.00 97.81 316 LEU A C 1
ATOM 2565 O O . LEU A 1 316 ? -15.860 -14.517 29.690 1.00 97.81 316 LEU A O 1
ATOM 2569 N N . LEU A 1 317 ? -13.667 -14.381 29.191 1.00 97.56 317 LEU A N 1
ATOM 2570 C CA . LEU A 1 317 ? -13.200 -14.969 30.448 1.00 97.56 317 LEU A CA 1
ATOM 2571 C C . LEU A 1 317 ? -13.605 -14.122 31.663 1.00 97.56 317 LEU A C 1
ATOM 2573 O O . LEU A 1 317 ? -13.983 -14.659 32.705 1.00 97.56 317 LEU A O 1
ATOM 2577 N N . ASN A 1 318 ? -13.569 -12.794 31.534 1.00 97.19 318 ASN A N 1
ATOM 2578 C CA . ASN A 1 318 ? -14.010 -11.888 32.591 1.00 97.19 318 ASN A CA 1
ATOM 2579 C C . ASN A 1 318 ? -15.511 -12.037 32.871 1.00 97.19 318 ASN A C 1
ATOM 2581 O O . ASN A 1 318 ? -15.901 -12.119 34.035 1.00 97.19 318 ASN A O 1
ATOM 2585 N N . TYR A 1 319 ? -16.350 -12.116 31.832 1.00 97.62 319 TYR A N 1
ATOM 2586 C CA . TYR A 1 319 ? -17.787 -12.347 32.005 1.00 97.62 319 TYR A CA 1
ATOM 2587 C C . TYR A 1 319 ? -18.089 -13.733 32.572 1.00 97.62 319 TYR A C 1
ATOM 2589 O O . TYR A 1 319 ? -18.936 -13.853 33.453 1.00 97.62 319 TYR A O 1
ATOM 2597 N N . GLU A 1 320 ? -17.375 -14.769 32.136 1.00 98.06 320 GLU A N 1
ATOM 2598 C CA . GLU A 1 320 ? -17.482 -16.111 32.711 1.00 98.06 320 GLU A CA 1
ATOM 2599 C C . GLU A 1 320 ? -17.132 -16.102 34.206 1.00 98.06 320 GLU A C 1
ATOM 2601 O O . GLU A 1 320 ? -17.889 -16.607 35.033 1.00 98.06 320 GLU A O 1
ATOM 2606 N N . THR A 1 321 ? -16.039 -15.432 34.578 1.00 97.25 321 THR A N 1
ATOM 2607 C CA . THR A 1 321 ? -15.633 -15.266 35.981 1.00 97.25 321 THR A CA 1
ATOM 2608 C C . THR A 1 321 ? -16.688 -14.495 36.780 1.00 97.25 321 THR A C 1
ATOM 2610 O O . THR A 1 321 ? -17.032 -14.878 37.900 1.00 97.25 321 THR A O 1
ATOM 2613 N N . GLN A 1 322 ? -17.262 -13.432 36.210 1.00 97.88 322 GLN A N 1
ATOM 2614 C CA . GLN A 1 322 ? -18.335 -12.671 36.852 1.00 97.88 322 GLN A CA 1
ATOM 2615 C C . GLN A 1 322 ? -19.595 -13.524 37.063 1.00 97.88 322 GLN A C 1
ATOM 2617 O O . GLN A 1 322 ? -20.196 -13.483 38.133 1.00 97.88 322 GLN A O 1
ATOM 2622 N N . ILE A 1 323 ? -19.983 -14.338 36.081 1.00 97.50 323 ILE A N 1
ATOM 2623 C CA . ILE A 1 323 ? -21.128 -15.247 36.204 1.00 97.50 323 ILE A CA 1
ATOM 2624 C C . ILE A 1 323 ? -20.854 -16.325 37.256 1.00 97.50 323 ILE A C 1
ATOM 2626 O O . ILE A 1 323 ? -21.740 -16.616 38.061 1.00 97.50 323 ILE A O 1
ATOM 2630 N N . ASN A 1 324 ? -19.639 -16.874 37.308 1.00 97.31 324 ASN A N 1
ATOM 2631 C CA . ASN A 1 324 ? -19.253 -17.858 38.320 1.00 97.31 324 ASN A CA 1
ATOM 2632 C C . ASN A 1 324 ? -19.325 -17.258 39.734 1.00 97.31 324 ASN A C 1
ATOM 2634 O O . ASN A 1 324 ? -19.960 -17.840 40.610 1.00 97.31 324 ASN A O 1
ATOM 2638 N N . THR A 1 325 ? -18.795 -16.048 39.940 1.00 96.88 325 THR A N 1
ATOM 2639 C CA . THR A 1 325 ? -18.869 -15.356 41.245 1.00 96.88 325 THR A CA 1
ATOM 2640 C C . THR A 1 325 ? -20.304 -14.994 41.646 1.00 96.88 325 THR A C 1
ATOM 2642 O O . THR A 1 325 ? -20.684 -15.169 42.804 1.00 96.88 325 THR A O 1
ATOM 2645 N N . MET A 1 326 ? -21.147 -14.549 40.705 1.00 95.81 326 MET A N 1
ATOM 2646 C CA . MET A 1 326 ? -22.576 -14.333 40.968 1.00 95.81 326 MET A CA 1
ATOM 2647 C C . MET A 1 326 ? -23.304 -15.641 41.293 1.00 95.81 326 MET A C 1
ATOM 2649 O O . MET A 1 326 ? -24.173 -15.648 42.162 1.00 95.81 326 MET A O 1
ATOM 2653 N N . SER A 1 327 ? -22.947 -16.741 40.629 1.00 97.44 327 SER A N 1
ATOM 2654 C CA . SER A 1 327 ? -23.533 -18.063 40.876 1.00 97.44 327 SER A CA 1
ATOM 2655 C C . SER A 1 327 ? -23.176 -18.583 42.270 1.00 97.44 327 SER A C 1
ATOM 2657 O O . SER A 1 327 ? -24.056 -19.061 42.983 1.00 97.44 327 SER A O 1
ATOM 2659 N N . GLU A 1 328 ? -21.925 -18.411 42.706 1.00 97.12 328 GLU A N 1
ATOM 2660 C CA . GLU A 1 328 ? -21.494 -18.712 44.079 1.00 97.12 328 GLU A CA 1
ATOM 2661 C C . GLU A 1 328 ? -22.225 -17.844 45.114 1.00 97.12 328 GLU A C 1
ATOM 2663 O O . GLU A 1 328 ? -22.700 -18.345 46.135 1.00 97.12 328 GLU A O 1
ATOM 2668 N N . HIS A 1 329 ? -22.384 -16.545 44.844 1.00 97.12 329 HIS A N 1
ATOM 2669 C CA . HIS A 1 329 ? -23.126 -15.648 45.730 1.00 97.12 329 HIS A CA 1
ATOM 2670 C C . HIS A 1 329 ? -24.612 -16.027 45.830 1.00 97.12 329 HIS A C 1
ATOM 2672 O O . HIS A 1 329 ? -25.186 -16.004 46.919 1.00 97.12 329 HIS A O 1
ATOM 2678 N N . LEU A 1 330 ? -25.243 -16.405 44.715 1.00 96.56 330 LEU A N 1
ATOM 2679 C CA . LEU A 1 330 ? -26.619 -16.902 44.708 1.00 96.56 330 LEU A CA 1
ATOM 2680 C C . LEU A 1 330 ? -26.754 -18.196 45.514 1.00 96.56 330 LEU A C 1
ATOM 2682 O O . LEU A 1 330 ? -27.700 -18.306 46.290 1.00 96.56 330 LEU A O 1
ATOM 2686 N N . ALA A 1 331 ? -25.809 -19.132 45.391 1.00 96.19 331 ALA A N 1
ATOM 2687 C CA . ALA A 1 331 ? -25.784 -20.337 46.219 1.00 96.19 331 ALA A CA 1
ATOM 2688 C C . ALA A 1 331 ? -25.691 -19.989 47.716 1.00 96.19 331 ALA A C 1
ATOM 2690 O O . ALA A 1 331 ? -26.502 -20.464 48.505 1.00 96.19 331 ALA A O 1
ATOM 2691 N N . SER A 1 332 ? -24.803 -19.061 48.091 1.00 97.19 332 SER A N 1
ATOM 2692 C CA . SER A 1 332 ? -24.688 -18.570 49.473 1.00 97.19 332 SER A CA 1
ATOM 2693 C C . SER A 1 332 ? -25.983 -17.925 49.990 1.00 97.19 332 SER A C 1
ATOM 2695 O O . SER A 1 332 ? -26.390 -18.168 51.127 1.00 97.19 332 SER A O 1
ATOM 2697 N N . ILE A 1 333 ? -26.684 -17.139 49.163 1.00 95.88 333 ILE A N 1
ATOM 2698 C CA . ILE A 1 333 ? -27.998 -16.583 49.531 1.00 95.88 333 ILE A CA 1
ATOM 2699 C C . ILE A 1 333 ? -29.031 -17.695 49.721 1.00 95.88 333 ILE A C 1
ATOM 2701 O O . ILE A 1 333 ? -29.814 -17.634 50.670 1.00 95.88 333 ILE A O 1
ATOM 2705 N N . ILE A 1 334 ? -29.065 -18.686 48.828 1.00 96.62 334 ILE A N 1
ATOM 2706 C CA . ILE A 1 334 ? -29.987 -19.823 48.929 1.00 96.62 334 ILE A CA 1
ATOM 2707 C C . ILE A 1 334 ? -29.748 -20.575 50.245 1.00 96.62 334 ILE A C 1
ATOM 2709 O O . ILE A 1 334 ? -30.715 -20.850 50.957 1.00 96.62 334 ILE A O 1
ATOM 2713 N N . ASP A 1 335 ? -28.490 -20.807 50.624 1.00 96.56 335 ASP A N 1
ATOM 2714 C CA . ASP A 1 335 ? -28.130 -21.442 51.897 1.00 96.56 335 ASP A CA 1
ATOM 2715 C C . ASP A 1 335 ? -28.560 -20.596 53.110 1.00 96.56 335 ASP A C 1
ATOM 2717 O O . ASP A 1 335 ? -29.131 -21.116 54.073 1.00 96.56 335 ASP A O 1
ATOM 2721 N N . GLN A 1 336 ? -28.363 -19.273 53.066 1.00 96.88 336 GLN A N 1
ATOM 2722 C CA . GLN A 1 336 ? -28.814 -18.367 54.131 1.00 96.88 336 GLN A CA 1
ATOM 2723 C C . GLN A 1 336 ? -30.342 -18.324 54.258 1.00 96.88 336 GLN A C 1
ATOM 2725 O O . GLN A 1 336 ? -30.868 -18.313 55.374 1.00 96.88 336 GLN A O 1
ATOM 2730 N N . LEU A 1 337 ? -31.067 -18.306 53.136 1.00 95.44 337 LEU A N 1
ATOM 2731 C CA . LEU A 1 337 ? -32.529 -18.364 53.123 1.00 95.44 337 LEU A CA 1
ATOM 2732 C C . LEU A 1 337 ? -33.034 -19.697 53.678 1.00 95.44 337 LEU A C 1
ATOM 2734 O O . LEU A 1 337 ? -33.977 -19.693 54.467 1.00 95.44 337 LEU A O 1
ATOM 2738 N N . ALA A 1 338 ? -32.389 -20.813 53.329 1.00 96.38 338 ALA A N 1
ATOM 2739 C CA . ALA A 1 338 ? -32.707 -22.122 53.888 1.00 96.38 338 ALA A CA 1
ATOM 2740 C C . ALA A 1 338 ? -32.508 -22.145 55.414 1.00 96.38 338 ALA A C 1
ATOM 2742 O O . ALA A 1 338 ? -33.418 -22.544 56.141 1.00 96.38 338 ALA A O 1
ATOM 2743 N N . ALA A 1 339 ? -31.387 -21.615 55.915 1.00 95.56 339 ALA A N 1
ATOM 2744 C CA . ALA A 1 339 ? -31.128 -21.509 57.353 1.00 95.56 339 ALA A CA 1
ATOM 2745 C C . ALA A 1 339 ? -32.162 -20.622 58.075 1.00 95.56 339 ALA A C 1
ATOM 2747 O O . ALA A 1 339 ? -32.662 -20.968 59.147 1.00 95.56 339 ALA A O 1
ATOM 2748 N N . LYS A 1 340 ? -32.535 -19.482 57.477 1.00 95.00 340 LYS A N 1
ATOM 2749 C CA . LYS A 1 340 ? -33.567 -18.582 58.025 1.00 95.00 340 LYS A CA 1
ATOM 2750 C C . LYS A 1 340 ? -34.969 -19.192 57.994 1.00 95.00 340 LYS A C 1
ATOM 2752 O O . LYS A 1 340 ? -35.792 -18.877 58.860 1.00 95.00 340 LYS A O 1
ATOM 2757 N N . GLN A 1 341 ? -35.252 -20.048 57.018 1.00 96.25 341 GLN A N 1
ATOM 2758 C CA . GLN A 1 341 ? -36.501 -20.796 56.937 1.00 96.25 341 GLN A CA 1
ATOM 2759 C C . GLN A 1 341 ? -36.571 -21.870 58.033 1.00 96.25 341 GLN A C 1
ATOM 2761 O O . GLN A 1 341 ? -37.586 -21.955 58.724 1.00 96.25 341 GLN A O 1
ATOM 2766 N N . GLU A 1 342 ? -35.487 -22.617 58.256 1.00 95.50 342 GLU A N 1
ATOM 2767 C CA . GLU A 1 342 ? -35.390 -23.606 59.337 1.00 95.50 342 GLU A CA 1
ATOM 2768 C C . GLU A 1 342 ? -35.554 -22.955 60.723 1.00 95.50 342 GLU A C 1
ATOM 2770 O O . GLU A 1 342 ? -36.328 -23.442 61.549 1.00 95.50 342 GLU A O 1
ATOM 2775 N N . GLU A 1 343 ? -34.918 -21.799 60.957 1.00 95.75 343 GLU A N 1
ATOM 2776 C CA . GLU A 1 343 ? -35.086 -21.006 62.185 1.00 95.75 343 GLU A CA 1
ATOM 2777 C C . GLU A 1 343 ? -36.555 -20.593 62.400 1.00 95.75 343 GLU A C 1
ATOM 2779 O O . GLU A 1 343 ? -37.102 -20.736 63.498 1.00 95.75 343 GLU A O 1
ATOM 2784 N N . ASN A 1 344 ? -37.230 -20.128 61.344 1.00 94.69 344 ASN A N 1
ATOM 2785 C CA . ASN A 1 344 ? -38.648 -19.773 61.401 1.00 94.69 344 ASN A CA 1
ATOM 2786 C C . ASN A 1 344 ? -39.540 -20.973 61.718 1.00 94.69 344 ASN A C 1
ATOM 2788 O O . ASN A 1 344 ? -40.467 -20.858 62.523 1.00 94.69 344 ASN A O 1
ATOM 2792 N N . ASP A 1 345 ? -39.296 -22.116 61.086 1.00 94.94 345 ASP A N 1
ATOM 2793 C CA . ASP A 1 345 ? -40.108 -23.309 61.296 1.00 94.94 345 ASP A CA 1
ATOM 2794 C C . ASP A 1 345 ? -39.868 -23.911 62.694 1.00 94.94 345 ASP A C 1
ATOM 2796 O O . ASP A 1 345 ? -40.825 -24.336 63.353 1.00 94.94 345 ASP A O 1
ATOM 2800 N N . ALA A 1 346 ? -38.644 -23.813 63.228 1.00 94.19 346 ALA A N 1
ATOM 2801 C CA . ALA A 1 346 ? -38.342 -24.111 64.627 1.00 94.19 346 ALA A CA 1
ATOM 2802 C C . ALA A 1 346 ? -39.102 -23.181 65.591 1.00 94.19 346 ALA A C 1
ATOM 2804 O O . ALA A 1 346 ? -39.759 -23.659 66.524 1.00 94.19 346 ALA A O 1
ATOM 2805 N N . LEU A 1 347 ? -39.087 -21.864 65.349 1.00 94.12 347 LEU A N 1
ATOM 2806 C CA . LEU A 1 347 ? -39.836 -20.887 66.149 1.00 94.12 347 LEU A CA 1
ATOM 2807 C C . LEU A 1 347 ? -41.348 -21.139 66.094 1.00 94.12 347 LEU A C 1
ATOM 2809 O O . LEU A 1 347 ? -42.003 -21.132 67.137 1.00 94.12 347 LEU A O 1
ATOM 2813 N N . LYS A 1 348 ? -41.916 -21.427 64.916 1.00 93.81 348 LYS A N 1
ATOM 2814 C CA . LYS A 1 348 ? -43.335 -21.801 64.774 1.00 93.81 348 LYS A CA 1
ATOM 2815 C C . LYS A 1 348 ? -43.671 -23.066 65.560 1.00 93.81 348 LYS A C 1
ATOM 2817 O O . LYS A 1 348 ? -44.709 -23.106 66.219 1.00 93.81 348 LYS A O 1
ATOM 2822 N N . SER A 1 349 ? -42.811 -24.086 65.520 1.00 91.62 349 SER A N 1
ATOM 2823 C CA . SER A 1 349 ? -42.992 -25.320 66.296 1.00 91.62 349 SER A CA 1
ATOM 2824 C C . SER A 1 349 ? -42.998 -25.044 67.805 1.00 91.62 349 SER A C 1
ATOM 2826 O O . SER A 1 349 ? -43.897 -25.504 68.512 1.00 91.62 349 SER A O 1
ATOM 2828 N N . GLN A 1 350 ? -42.078 -24.202 68.297 1.00 92.81 350 GLN A N 1
ATOM 2829 C CA . GLN A 1 350 ? -42.054 -23.752 69.696 1.00 92.81 350 GLN A CA 1
ATOM 2830 C C . GLN A 1 350 ? -43.298 -22.936 70.089 1.00 92.81 350 GLN A C 1
ATOM 2832 O O . GLN A 1 350 ? -43.800 -23.044 71.208 1.00 92.81 350 GLN A O 1
ATOM 2837 N N . LEU A 1 351 ? -43.812 -22.105 69.182 1.00 89.06 351 LEU A N 1
ATOM 2838 C CA . LEU A 1 351 ? -45.026 -21.319 69.411 1.00 89.06 351 LEU A CA 1
ATOM 2839 C C . LEU A 1 351 ? -46.260 -22.227 69.496 1.00 89.06 351 LEU A C 1
ATOM 2841 O O . LEU A 1 351 ? -47.088 -22.080 70.397 1.00 89.06 351 LEU A O 1
ATOM 2845 N N . ASN A 1 352 ? -46.347 -23.209 68.599 1.00 88.69 352 ASN A N 1
ATOM 2846 C CA . ASN A 1 352 ? -47.407 -24.211 68.593 1.00 88.69 352 ASN A CA 1
ATOM 2847 C C . ASN A 1 352 ? -47.353 -25.121 69.828 1.00 88.69 352 ASN A C 1
ATOM 2849 O O . ASN A 1 352 ? -48.406 -25.460 70.369 1.00 88.69 352 ASN A O 1
ATOM 2853 N N . SER A 1 353 ? -46.160 -25.495 70.304 1.00 88.44 353 SER A N 1
ATOM 2854 C CA . SER A 1 353 ? -46.019 -26.272 71.539 1.00 88.44 353 SER A CA 1
ATOM 2855 C C . SER A 1 353 ? -46.425 -25.457 72.769 1.00 88.44 353 SER A C 1
ATOM 2857 O O . SER A 1 353 ? -47.210 -25.950 73.575 1.00 88.44 353 SER A O 1
ATOM 2859 N N . LYS A 1 354 ? -46.017 -24.182 72.873 1.00 85.56 354 LYS A N 1
ATOM 2860 C CA . LYS A 1 354 ? -46.477 -23.276 73.943 1.00 85.56 354 LYS A CA 1
ATOM 2861 C C . LYS A 1 354 ? -47.995 -23.092 73.949 1.00 85.56 354 LYS A C 1
ATOM 2863 O O . LYS A 1 354 ? -48.603 -23.139 75.012 1.00 85.56 354 LYS A O 1
ATOM 2868 N N . ARG A 1 355 ? -48.621 -22.933 72.778 1.00 81.31 355 ARG A N 1
ATOM 2869 C CA . ARG A 1 355 ? -50.082 -22.775 72.654 1.00 81.31 355 ARG A CA 1
ATOM 2870 C C . ARG A 1 355 ? -50.868 -24.039 73.041 1.00 81.31 355 ARG A C 1
ATOM 2872 O O . ARG A 1 355 ? -52.048 -23.929 73.319 1.00 81.31 355 ARG A O 1
ATOM 287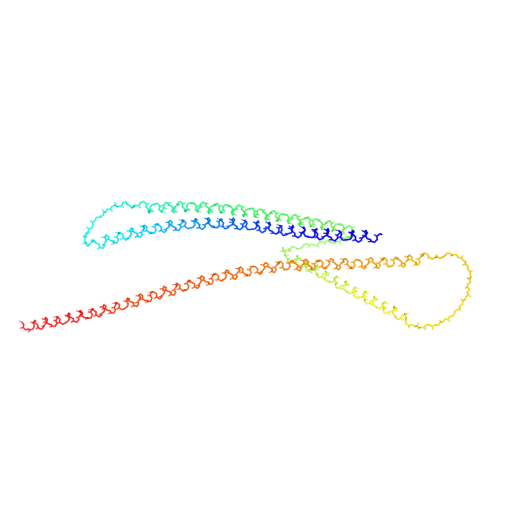9 N N . ARG A 1 356 ? -50.251 -25.227 73.041 1.00 73.88 356 ARG A N 1
ATOM 2880 C CA . ARG A 1 356 ? -50.892 -26.480 73.491 1.00 73.88 356 ARG A CA 1
ATOM 2881 C C . ARG A 1 356 ? -50.805 -26.720 75.003 1.00 73.88 356 ARG A C 1
ATOM 2883 O O . ARG A 1 356 ? -51.493 -27.606 75.495 1.00 73.88 356 ARG A O 1
ATOM 2890 N N . ILE A 1 357 ? -49.914 -26.015 75.700 1.00 69.12 357 ILE A N 1
ATOM 2891 C CA . ILE A 1 357 ? -49.651 -26.194 77.139 1.00 69.12 357 ILE A CA 1
ATOM 2892 C C . ILE A 1 357 ? -50.407 -25.148 77.980 1.00 69.12 357 ILE A C 1
ATOM 2894 O O . ILE A 1 357 ? -50.669 -25.389 79.156 1.00 69.12 357 ILE A O 1
ATOM 2898 N N . SER A 1 358 ? -50.763 -24.008 77.378 1.00 51.44 358 SER A N 1
ATOM 2899 C CA . SER A 1 358 ? -51.724 -23.036 77.919 1.00 51.44 358 SER A CA 1
ATOM 2900 C C . SER A 1 358 ? -53.133 -23.339 77.435 1.00 51.44 358 SER A C 1
ATOM 2902 O O . SER A 1 358 ? -54.055 -22.874 78.141 1.00 51.44 358 SER A O 1
#

Foldseek 3Di:
DVVVVVVVVVVVVVVVVVVVVVVVVVVVVVVVVVVVVVVVVVVVVVVVVVVVVVVVVVVVVVVVVVVVVVVVVVVVVVVVVVPDDDDDDDDDPDDDPCPVVVVVVVVVVVVVVVVVVVVVVVVVVVVVVVVVVVVVVVVVVVVVVVVVVVVVVVVVVVVVVVVPDDDDDDDDDDDDPDPVVVVVVVVVVVVVVVVVVVVVVVVVVVVVVVVVVVVVVVVVVVPDDDDDDDDDDDDDDDDDDDVVVVVVVVVVVVVVVVVVVVVVVVVVVVVVVVVVVVVVVVVVVVVVVVVVVVVVVVVVVVVVVVVVVVVVVVVVVVVVVVVVVVVVVVVVVVVVVVVVVVVVVVVVVVVVVVVVVD

InterPro domains:
  IPR019343 Protein phosphatase 1 regulatory subunit 21, N-terminal [PF10205] (16-92)
  IPR019343 Protein phosphatase 1 regulatory subunit 21, N-terminal [SM01254] (16-104)
  IPR040024 Protein phosphatase 1 regulatory subunit 21 [PTHR21448] (164-353)
  IPR049372 Protein phosphatase 1 regulatory subunit 21, C-terminal [PF21636] (209-349)

Sequence (358 aa):
MLRKEGNNALNNIDVNKVKSHIMHLRQALQEEQDLSKSLKENVEEKNQMIRRIQQEMDSLQFRNQQLMKRVEFLQAELFKDTNSGGSTKKTQTLEFPDVIEDELRSKIEENARLASQVADLHRSHGEEANRLRQRIIQLEHQVKEAHLRSKSIESISSKKESDTESAIVRPESLSVPNDYTHFNSQFDIFQNQIVQLEKEKEMWKLNYQLQSAKQQRSQEAEGFPSTPSSVVKTLSPETPGTSDADDVRKFFLDRLGQLVKSAQIADSKAFFFHSECTALQERLELLIQQQEMTETNLSKSHNEVQNLRSELQTTLLNYETQINTMSEHLASIIDQLAAKQEENDALKSQLNSKRRIS

Radius of gyration: 50.86 Å; chains: 1; bounding box: 117×58×161 Å

pLDDT: mean 80.79, std 19.36, range [30.95, 98.06]